Protein AF-A0A4S4CWQ0-F1 (afdb_monomer)

pLDDT: mean 76.2, std 17.55, range [26.42, 98.06]

Foldseek 3Di:
DVVVVVVVVVVVVVVVVVVVVVVVVVVPDQDKDKDKDKFADWADPPLPLDDDPPIHGFFQFKKWKWFAWLVLDIDIDIWGAHPRRMTMDMDMDGPNTHTLDMDMATDDTDDPVPPPPDLARRDGDDEDDDADDDDDDPVVVVVVVVLVVSLQVRLCCVLQPADPVRHRPPLVLQSDAEDEDYLSREDELVNLQVSLVSRLNYQYYAQQNYDQHELVSVLNSLQSPQNHAEYHHHEHHVGDDLVSLQSCLVRNQNHAEYAYHYLAAEQAQRSLVSNLVSHQNYQEYEYANYEYELRSLLSCLPRNLNHQEYEAHLYWYWDPPDPPDIDIDADDPVSNVSCVVSNRHYDGYNDPPD

Organism: Camellia sinensis var. sinensis (NCBI:txid542762)

Structure (mmCIF, N/CA/C/O backbone):
data_AF-A0A4S4CWQ0-F1
#
_entry.id   AF-A0A4S4CWQ0-F1
#
loop_
_atom_site.group_PDB
_atom_site.id
_atom_site.type_symbol
_atom_site.label_atom_id
_atom_site.label_alt_id
_atom_site.label_comp_id
_atom_site.label_asym_id
_atom_site.label_entity_id
_atom_site.label_seq_id
_atom_site.pdbx_PDB_ins_code
_atom_site.Cartn_x
_atom_site.Cartn_y
_atom_site.Cartn_z
_atom_site.occupancy
_atom_site.B_iso_or_equiv
_atom_site.auth_seq_id
_atom_site.auth_comp_id
_atom_site.auth_asym_id
_atom_site.auth_atom_id
_atom_site.pdbx_PDB_model_num
ATOM 1 N N . MET A 1 1 ? -28.340 68.539 37.531 1.00 51.31 1 MET A N 1
ATOM 2 C CA . MET A 1 1 ? -28.819 67.832 36.315 1.00 51.31 1 MET A CA 1
ATOM 3 C C . MET A 1 1 ? -27.855 66.762 35.787 1.00 51.31 1 MET A C 1
ATOM 5 O O . MET A 1 1 ? -28.299 65.881 35.066 1.00 51.31 1 MET A O 1
ATOM 9 N N . GLU A 1 2 ? -26.579 66.748 36.184 1.00 52.03 2 GLU A N 1
ATOM 10 C CA . GLU A 1 2 ? -25.566 65.839 35.614 1.00 52.03 2 GLU A CA 1
ATOM 11 C C . GLU A 1 2 ? -25.652 64.364 36.075 1.00 52.03 2 GLU A C 1
ATOM 13 O O . GLU A 1 2 ? -25.290 63.452 35.337 1.00 52.03 2 GLU A O 1
ATOM 18 N N . SER A 1 3 ? -26.176 64.110 37.281 1.00 54.28 3 SER A N 1
ATOM 19 C CA . SER A 1 3 ? -26.266 62.758 37.870 1.00 54.28 3 SER A CA 1
ATOM 20 C C . SER A 1 3 ? -27.354 61.878 37.228 1.00 54.28 3 SER A C 1
ATOM 22 O O . SER A 1 3 ? -27.171 60.672 37.074 1.00 54.28 3 SER A O 1
ATOM 24 N N . SER A 1 4 ? -28.467 62.478 36.785 1.00 50.44 4 SER A N 1
ATOM 25 C CA . SER A 1 4 ? -29.570 61.742 36.144 1.00 50.44 4 SER A CA 1
ATOM 26 C C . SER A 1 4 ? -29.197 61.279 34.728 1.00 50.44 4 SER A C 1
ATOM 28 O O . SER A 1 4 ? -29.423 60.127 34.368 1.00 50.44 4 SER A O 1
ATOM 30 N N . SER A 1 5 ? -28.511 62.136 33.962 1.00 53.69 5 SER A N 1
ATOM 31 C CA . SER A 1 5 ? -28.048 61.825 32.600 1.00 53.69 5 SER A CA 1
ATOM 32 C C . SER A 1 5 ? -27.042 60.661 32.572 1.00 53.69 5 SER A C 1
ATOM 34 O O . SER A 1 5 ? -27.175 59.737 31.769 1.00 53.69 5 SER A O 1
ATOM 36 N N . LYS A 1 6 ? -26.097 60.622 33.526 1.00 54.78 6 LYS A N 1
ATOM 37 C CA . LYS A 1 6 ? -25.115 59.527 33.646 1.00 54.78 6 LYS A CA 1
ATOM 38 C C . LYS A 1 6 ? -25.777 58.180 33.976 1.00 54.78 6 LYS A C 1
ATOM 40 O O . LYS A 1 6 ? -25.398 57.166 33.401 1.00 54.78 6 LYS A O 1
ATOM 45 N N . LYS A 1 7 ? -26.807 58.157 34.834 1.00 53.88 7 LYS A N 1
ATOM 46 C CA . LYS A 1 7 ? -27.553 56.924 35.162 1.00 53.88 7 LYS A CA 1
ATOM 47 C C . LYS A 1 7 ? -28.355 56.383 33.975 1.00 53.88 7 LYS A C 1
ATOM 49 O O . LYS A 1 7 ? -28.358 55.177 33.745 1.00 53.88 7 LYS A O 1
ATOM 54 N N . VAL A 1 8 ? -28.991 57.265 33.202 1.00 59.16 8 VAL A N 1
ATOM 55 C CA . VAL A 1 8 ? -29.729 56.879 31.988 1.00 59.16 8 VAL A CA 1
ATOM 56 C C . VAL A 1 8 ? -28.772 56.350 30.914 1.00 59.16 8 VAL A C 1
ATOM 58 O O . VAL A 1 8 ? -29.048 55.312 30.318 1.00 59.16 8 VAL A O 1
ATOM 61 N N . SER A 1 9 ? -27.611 56.987 30.732 1.00 58.50 9 SER A N 1
ATOM 62 C CA . SER A 1 9 ? -26.585 56.540 29.779 1.00 58.50 9 SER A CA 1
ATOM 63 C C . SER A 1 9 ? -26.009 55.159 30.113 1.00 58.50 9 SER A C 1
ATOM 65 O O . SER A 1 9 ? -25.763 54.379 29.197 1.00 58.50 9 SER A O 1
ATOM 67 N N . VAL A 1 10 ? -25.802 54.845 31.397 1.00 64.75 10 VAL A N 1
ATOM 68 C CA . VAL A 1 10 ? -25.299 53.529 31.839 1.00 64.75 10 VAL A CA 1
ATOM 69 C C . VAL A 1 10 ? -26.374 52.443 31.708 1.00 64.75 10 VAL A C 1
ATOM 71 O O . VAL A 1 10 ? -26.080 51.318 31.321 1.00 64.75 10 VAL A O 1
ATOM 74 N N . SER A 1 11 ? -27.638 52.772 31.981 1.00 69.44 11 SER A N 1
ATOM 75 C CA . SER A 1 11 ? -28.755 51.836 31.791 1.00 69.44 11 SER A CA 1
ATOM 76 C C . SER A 1 11 ? -28.957 51.476 30.310 1.00 69.44 11 SER A C 1
ATOM 78 O O . SER A 1 11 ? -29.113 50.307 29.957 1.00 69.44 11 SER A O 1
ATOM 80 N N . LEU A 1 12 ? -28.871 52.473 29.422 1.00 65.75 12 LEU A N 1
ATOM 81 C CA . LEU A 1 12 ? -28.999 52.282 27.976 1.00 65.75 12 LEU A CA 1
ATOM 82 C C . LEU A 1 12 ? -27.817 51.486 27.388 1.00 65.75 12 LEU A C 1
ATOM 84 O O . LEU A 1 12 ? -28.011 50.663 26.490 1.00 65.75 12 LEU A O 1
ATOM 88 N N . SER A 1 13 ? -26.599 51.671 27.915 1.00 74.69 13 SER A N 1
ATOM 89 C CA . SER A 1 13 ? -25.432 50.879 27.502 1.00 74.69 13 SER A CA 1
ATOM 90 C C . SER A 1 13 ? -25.519 49.422 27.971 1.00 74.69 13 SER A C 1
ATOM 92 O O . SER A 1 13 ? -25.214 48.513 27.207 1.00 74.69 13 SER A O 1
ATOM 94 N N . LEU A 1 14 ? -26.018 49.163 29.182 1.00 76.88 14 LEU A N 1
ATOM 95 C CA . LEU A 1 14 ? -26.264 47.799 29.668 1.00 76.88 14 LEU A CA 1
ATOM 96 C C . LEU A 1 14 ? -27.332 47.072 28.841 1.00 76.88 14 LEU A C 1
ATOM 98 O O . LEU A 1 14 ? -27.150 45.908 28.491 1.00 76.88 14 LEU A O 1
ATOM 102 N N . TYR A 1 15 ? -28.423 47.757 28.487 1.00 83.81 15 TYR A N 1
ATOM 103 C CA . TYR A 1 15 ? -29.491 47.172 27.674 1.00 83.81 15 TYR A CA 1
ATOM 104 C C . TYR A 1 15 ? -29.029 46.847 26.248 1.00 83.81 15 TYR A C 1
ATOM 106 O O . TYR A 1 15 ? -29.355 45.789 25.714 1.00 83.81 15 TYR A O 1
ATOM 114 N N . THR A 1 16 ? -28.223 47.723 25.643 1.00 79.94 16 THR A N 1
ATOM 115 C CA . THR A 1 16 ? -27.642 47.477 24.313 1.00 79.94 16 THR A CA 1
ATOM 116 C C . THR A 1 16 ? -26.634 46.329 24.332 1.00 79.94 16 THR A C 1
ATOM 118 O O . THR A 1 16 ? -26.698 45.474 23.452 1.00 79.94 16 THR A O 1
ATOM 121 N N . ILE A 1 17 ? -25.784 46.225 25.360 1.00 82.62 17 ILE A N 1
ATOM 122 C CA . ILE A 1 17 ? -24.879 45.077 25.543 1.00 82.62 17 ILE A CA 1
ATOM 123 C C . ILE A 1 17 ? -25.676 43.775 25.700 1.00 82.62 17 ILE A C 1
ATOM 125 O O . ILE A 1 17 ? -25.371 42.790 25.030 1.00 82.62 17 ILE A O 1
ATOM 129 N N . LEU A 1 18 ? -26.728 43.768 26.525 1.00 80.00 18 LEU A N 1
ATOM 130 C CA . LEU A 1 18 ? -27.571 42.588 26.731 1.00 80.00 18 LEU A CA 1
ATOM 131 C C . LEU A 1 18 ? -28.286 42.163 25.438 1.00 80.00 18 LEU A C 1
ATOM 133 O O . LEU A 1 18 ? -28.347 40.973 25.132 1.00 80.00 18 LEU A O 1
ATOM 137 N N . MET A 1 19 ? -28.777 43.123 24.649 1.00 81.44 19 MET A N 1
ATOM 138 C CA . MET A 1 19 ? -29.392 42.851 23.348 1.00 81.44 19 MET A CA 1
ATOM 139 C C . MET A 1 19 ? -28.381 42.344 22.317 1.00 81.44 19 MET A C 1
ATOM 141 O O . MET A 1 19 ? -28.703 41.422 21.573 1.00 81.44 19 MET A O 1
ATOM 145 N N . MET A 1 20 ? -27.150 42.864 22.300 1.00 78.31 20 MET A N 1
ATOM 146 C CA . MET A 1 20 ? -26.081 42.328 21.448 1.00 78.31 20 MET A CA 1
ATOM 147 C C . MET A 1 20 ? -25.677 40.909 21.866 1.00 78.31 20 MET A C 1
ATOM 149 O O . MET A 1 20 ? -25.479 40.067 20.997 1.00 78.31 20 MET A O 1
ATOM 153 N N . MET A 1 21 ? -25.614 40.606 23.168 1.00 74.12 21 MET A N 1
ATOM 154 C CA . MET A 1 21 ? -25.364 39.245 23.663 1.00 74.12 21 MET A CA 1
ATOM 155 C C . MET A 1 21 ? -26.495 38.284 23.275 1.00 74.12 21 MET A C 1
ATOM 157 O O . MET A 1 21 ? -26.217 37.195 22.778 1.00 74.12 21 MET A O 1
ATOM 161 N N . MET A 1 22 ? -27.762 38.687 23.432 1.00 69.19 22 MET A N 1
ATOM 162 C CA . MET A 1 22 ? -28.900 37.874 22.986 1.00 69.19 22 MET A CA 1
ATOM 163 C C . MET A 1 22 ? -28.924 37.698 21.464 1.00 69.19 22 MET A C 1
ATOM 165 O O . MET A 1 22 ? -29.191 36.598 20.988 1.00 69.19 22 MET A O 1
ATOM 169 N N . MET A 1 23 ? -28.579 38.728 20.686 1.00 65.62 23 MET A N 1
ATOM 170 C CA . MET A 1 23 ? -28.490 38.608 19.230 1.00 65.62 23 MET A CA 1
ATOM 171 C C . MET A 1 23 ? -27.330 37.695 18.800 1.00 65.62 23 MET A C 1
ATOM 173 O O . MET A 1 23 ? -27.511 36.877 17.905 1.00 65.62 23 MET A O 1
ATOM 177 N N . MET A 1 24 ? -26.172 37.753 19.469 1.00 63.25 24 MET A N 1
ATOM 178 C CA . MET A 1 24 ? -25.051 36.833 19.227 1.00 63.25 24 MET A CA 1
ATOM 179 C C . MET A 1 24 ? -25.419 35.376 19.529 1.00 63.25 24 MET A C 1
ATOM 181 O O . MET A 1 24 ? -25.066 34.489 18.756 1.00 63.25 24 MET A O 1
ATOM 185 N N . MET A 1 25 ? -26.190 35.121 20.591 1.00 58.94 25 MET A N 1
ATOM 186 C CA . MET A 1 25 ? -26.713 33.780 20.896 1.00 58.94 25 MET A CA 1
ATOM 187 C C . MET A 1 25 ? -27.695 33.279 19.820 1.00 58.94 25 MET A C 1
ATOM 189 O O . MET A 1 25 ? -27.742 32.083 19.556 1.00 58.94 25 MET A O 1
ATOM 193 N N . MET A 1 26 ? -28.437 34.180 19.162 1.00 56.19 26 MET A N 1
ATOM 194 C CA . MET A 1 26 ? -29.369 33.845 18.071 1.00 56.19 26 MET A CA 1
ATOM 195 C C . MET A 1 26 ? -28.676 33.682 16.703 1.00 56.19 26 MET A C 1
ATOM 197 O O . MET A 1 26 ? -29.188 32.969 15.845 1.00 56.19 26 MET A O 1
ATOM 201 N N . ILE A 1 27 ? -27.517 34.319 16.487 1.00 56.28 27 ILE A N 1
ATOM 202 C CA . ILE A 1 27 ? -26.708 34.195 15.256 1.00 56.28 27 ILE A CA 1
ATOM 203 C C . ILE A 1 27 ? -25.786 32.962 15.314 1.00 56.28 27 ILE A C 1
ATOM 205 O O . ILE A 1 27 ? -25.528 32.336 14.284 1.00 56.28 27 ILE A O 1
ATOM 209 N N . CYS A 1 28 ? -25.339 32.556 16.506 1.00 53.31 28 CYS A N 1
ATOM 210 C CA . CYS A 1 28 ? -24.596 31.315 16.743 1.00 53.31 28 CYS A CA 1
ATOM 211 C C . CYS A 1 28 ? -25.522 30.085 16.744 1.00 53.31 28 CYS A C 1
ATOM 213 O O . CYS A 1 28 ? -25.618 29.357 17.730 1.00 53.31 28 CYS A O 1
ATOM 215 N N . GLY A 1 29 ? -26.208 29.823 15.631 1.00 57.25 29 GLY A N 1
ATOM 216 C CA . GLY A 1 29 ? -26.849 28.528 15.430 1.00 57.25 29 GLY A CA 1
ATOM 217 C C . GLY A 1 29 ? -25.782 27.433 15.431 1.00 57.25 29 GLY A C 1
ATOM 218 O O . GLY A 1 29 ? -24.949 27.390 14.524 1.00 57.25 29 GLY A O 1
ATOM 219 N N . VAL A 1 30 ? -25.788 26.556 16.440 1.00 58.69 30 VAL A N 1
ATOM 220 C CA . VAL A 1 30 ? -24.970 25.337 16.428 1.00 58.69 30 VAL A CA 1
ATOM 221 C C . VAL A 1 30 ? -25.482 24.490 15.272 1.00 58.69 30 VAL A C 1
ATOM 223 O O . VAL A 1 30 ? -26.559 23.901 15.343 1.00 58.69 30 VAL A O 1
ATOM 226 N N . ARG A 1 31 ? -24.746 24.490 14.161 1.00 69.56 31 ARG A N 1
ATOM 227 C CA . ARG A 1 31 ? -25.071 23.637 13.020 1.00 69.56 31 ARG A CA 1
ATOM 228 C C . ARG A 1 31 ? -24.932 22.193 13.475 1.00 69.56 31 ARG A C 1
ATOM 230 O O . ARG A 1 31 ? -23.901 21.828 14.034 1.00 69.56 31 ARG A O 1
ATOM 237 N N . ALA A 1 32 ? -25.978 21.400 13.291 1.00 74.62 32 ALA A N 1
ATOM 238 C CA . ALA A 1 32 ? -25.938 19.972 13.558 1.00 74.62 32 ALA A CA 1
ATOM 239 C C . ALA A 1 32 ? -25.433 19.237 12.313 1.00 74.62 32 ALA A C 1
ATOM 241 O O . ALA A 1 32 ? -25.758 19.601 11.182 1.00 74.62 32 ALA A O 1
ATOM 242 N N . TRP A 1 33 ? -24.646 18.196 12.536 1.00 81.88 33 TRP A N 1
ATOM 243 C CA . TRP A 1 33 ? -24.177 17.263 11.531 1.00 81.88 33 TRP A CA 1
ATOM 244 C C . TRP A 1 33 ? -24.606 15.858 11.948 1.00 81.88 33 TRP A C 1
ATOM 246 O O . TRP A 1 33 ? -24.380 15.450 13.088 1.00 81.88 33 TRP A O 1
ATOM 256 N N . THR A 1 34 ? -25.221 15.121 11.029 1.00 82.06 34 THR A N 1
ATOM 257 C CA . THR A 1 34 ? -25.543 13.706 11.222 1.00 82.06 34 THR A CA 1
ATOM 258 C C . THR A 1 34 ? -24.565 12.880 10.405 1.00 82.06 34 THR A C 1
ATOM 260 O O . THR A 1 34 ? -24.522 12.989 9.178 1.00 82.06 34 THR A O 1
ATOM 263 N N . GLY A 1 35 ? -23.758 12.083 11.098 1.00 76.88 35 GLY A N 1
ATOM 264 C CA . GLY A 1 35 ? -22.846 11.124 10.495 1.00 76.88 35 GLY A CA 1
ATOM 265 C C . GLY A 1 35 ? -23.499 9.762 10.384 1.00 76.88 35 GLY A C 1
ATOM 266 O O . GLY A 1 35 ? -24.162 9.333 11.322 1.00 76.88 35 GLY A O 1
ATOM 267 N N . GLU A 1 36 ? -23.272 9.067 9.272 1.00 84.31 36 GLU A N 1
ATOM 268 C CA . GLU A 1 36 ? -23.684 7.676 9.088 1.00 84.31 36 GLU A CA 1
ATOM 269 C C . GLU A 1 36 ? -22.508 6.854 8.549 1.00 84.31 36 GLU A C 1
ATOM 271 O O . GLU A 1 36 ? -21.869 7.218 7.559 1.00 84.31 36 GLU A O 1
ATOM 276 N N . ILE A 1 37 ? -22.212 5.738 9.208 1.00 77.88 37 ILE A N 1
ATOM 277 C CA . ILE A 1 37 ? -21.211 4.754 8.804 1.00 77.88 37 ILE A CA 1
ATOM 278 C C . ILE A 1 37 ? -21.952 3.502 8.384 1.00 77.88 37 ILE A C 1
ATOM 280 O O . ILE A 1 37 ? -22.655 2.900 9.189 1.00 77.88 37 ILE A O 1
ATOM 284 N N . ASN A 1 38 ? -21.726 3.086 7.143 1.00 80.12 38 ASN A N 1
ATOM 285 C CA . ASN A 1 38 ? -22.203 1.822 6.612 1.00 80.12 38 ASN A CA 1
ATOM 286 C C . ASN A 1 38 ? -21.001 0.932 6.315 1.00 80.12 38 ASN A C 1
ATOM 288 O O . ASN A 1 38 ? -20.119 1.306 5.540 1.00 80.12 38 ASN A O 1
ATOM 292 N N . GLY A 1 39 ? -20.964 -0.249 6.921 1.00 79.06 39 GLY A N 1
ATOM 293 C CA . GLY A 1 39 ? -19.919 -1.231 6.669 1.00 79.06 39 GLY A CA 1
ATOM 294 C C . GLY A 1 39 ? -20.489 -2.625 6.487 1.00 79.06 39 GLY A C 1
ATOM 295 O O . GLY A 1 39 ? -21.666 -2.873 6.736 1.00 79.06 39 GLY A O 1
ATOM 296 N N . ARG A 1 40 ? -19.648 -3.548 6.022 1.00 79.94 40 ARG A N 1
ATOM 297 C CA . ARG A 1 40 ? -20.028 -4.943 5.801 1.00 79.94 40 ARG A CA 1
ATOM 298 C C . ARG A 1 40 ? -19.000 -5.870 6.429 1.00 79.94 40 ARG A C 1
ATOM 300 O O . ARG A 1 40 ? -17.805 -5.631 6.280 1.00 79.94 40 ARG A O 1
ATOM 307 N N . VAL A 1 41 ? -19.466 -6.916 7.100 1.00 79.69 41 VAL A N 1
ATOM 308 C CA . VAL A 1 41 ? -18.629 -7.976 7.662 1.00 79.69 41 VAL A CA 1
ATOM 309 C C . VAL A 1 41 ? -18.860 -9.252 6.863 1.00 79.69 41 VAL A C 1
ATOM 311 O O . VAL A 1 41 ? -19.996 -9.696 6.671 1.00 79.69 41 VAL A O 1
ATOM 314 N N . VAL A 1 42 ? -17.765 -9.823 6.377 1.00 77.88 42 VAL A N 1
ATOM 315 C CA . VAL A 1 42 ? -17.743 -11.084 5.639 1.00 77.88 42 VAL A CA 1
ATOM 316 C C . VAL A 1 42 ? -16.621 -11.957 6.188 1.00 77.88 42 VAL A C 1
ATOM 318 O O . VAL A 1 42 ? -15.611 -11.451 6.675 1.00 77.88 42 VAL A O 1
ATOM 321 N N . CYS A 1 43 ? -16.813 -13.265 6.124 1.00 74.31 43 CYS A N 1
ATOM 322 C CA . CYS A 1 43 ? -15.769 -14.241 6.339 1.00 74.31 43 CYS A CA 1
ATOM 323 C C . CYS A 1 43 ? -15.056 -14.477 5.006 1.00 74.31 43 CYS A C 1
ATOM 325 O O . CYS A 1 43 ? -15.609 -15.117 4.112 1.00 74.31 43 CYS A O 1
ATOM 327 N N . ASP A 1 44 ? -13.862 -13.894 4.908 1.00 67.50 44 ASP A N 1
ATOM 328 C CA . ASP A 1 44 ? -12.927 -14.027 3.789 1.00 67.50 44 ASP A CA 1
ATOM 329 C C . ASP A 1 44 ? -12.328 -15.442 3.794 1.00 67.50 44 ASP A C 1
ATOM 331 O O . ASP A 1 44 ? -11.414 -15.729 4.575 1.00 67.50 44 ASP A O 1
ATOM 335 N N . LEU A 1 45 ? -12.889 -16.343 2.980 1.00 65.00 45 LEU A N 1
ATOM 336 C CA . LEU A 1 45 ? -12.440 -17.741 2.928 1.00 65.00 45 LEU A CA 1
ATOM 337 C C . LEU A 1 45 ? -11.083 -17.875 2.229 1.00 65.00 45 LEU A C 1
ATOM 339 O O . LEU A 1 45 ? -10.314 -18.792 2.529 1.00 65.00 45 LEU A O 1
ATOM 343 N N . CYS A 1 46 ? -10.779 -16.967 1.303 1.00 57.53 46 CYS A N 1
ATOM 344 C CA . CYS A 1 46 ? -9.530 -16.964 0.548 1.00 57.53 46 CYS A CA 1
ATOM 345 C C . CYS A 1 46 ? -8.375 -16.292 1.303 1.00 57.53 46 CYS A C 1
ATOM 347 O O . CYS A 1 46 ? -7.205 -16.498 0.960 1.00 57.53 46 CYS A O 1
ATOM 349 N N . GLY A 1 47 ? -8.683 -15.513 2.341 1.00 54.28 47 GLY A N 1
ATOM 350 C CA . GLY A 1 47 ? -7.731 -14.678 3.064 1.00 54.28 47 GLY A CA 1
ATOM 351 C C . GLY A 1 47 ? -7.089 -13.612 2.172 1.00 54.28 47 GLY A C 1
ATOM 352 O O . GLY A 1 47 ? -5.948 -13.209 2.433 1.00 54.28 47 GLY A O 1
ATOM 353 N N . ASP A 1 48 ? -7.760 -13.219 1.088 1.00 53.53 48 ASP A N 1
ATOM 354 C CA . ASP A 1 48 ? -7.219 -12.361 0.032 1.00 53.53 48 ASP A CA 1
ATOM 355 C C . ASP A 1 48 ? -7.625 -10.885 0.176 1.00 53.53 48 ASP A C 1
ATOM 357 O O . ASP A 1 48 ? -7.181 -10.039 -0.604 1.00 53.53 48 ASP A O 1
ATOM 361 N N . SER A 1 49 ? -8.377 -10.549 1.233 1.00 49.81 49 SER A N 1
ATOM 362 C CA . SER A 1 49 ? -8.823 -9.183 1.558 1.00 49.81 49 SER A CA 1
ATOM 363 C C . SER A 1 49 ? -9.805 -8.576 0.546 1.00 49.81 49 SER A C 1
ATOM 365 O O . SER A 1 49 ? -10.102 -7.374 0.607 1.00 49.81 49 SER A O 1
ATOM 367 N N . SER A 1 50 ? -10.291 -9.373 -0.405 1.00 52.28 50 SER A N 1
ATOM 368 C CA . SER A 1 50 ? -11.328 -8.992 -1.359 1.00 52.28 50 SER A CA 1
ATOM 369 C C . SER A 1 50 ? -12.675 -9.554 -0.910 1.00 52.28 50 SER A C 1
ATOM 371 O O . SER A 1 50 ? -12.744 -10.308 0.046 1.00 52.28 50 SER A O 1
ATOM 373 N N . ILE A 1 51 ? -13.767 -9.094 -1.531 1.00 63.94 51 ILE A N 1
ATOM 374 C CA . ILE A 1 51 ? -15.079 -9.728 -1.348 1.00 63.94 51 ILE A CA 1
ATOM 375 C C . ILE A 1 51 ? -15.312 -10.575 -2.595 1.00 63.94 51 ILE A C 1
ATOM 377 O O . ILE A 1 51 ? -15.681 -10.032 -3.642 1.00 63.94 51 ILE A O 1
ATOM 381 N N . GLY A 1 52 ? -15.024 -11.865 -2.486 1.00 62.41 52 GLY A N 1
ATOM 382 C CA . GLY A 1 52 ? -15.210 -12.875 -3.518 1.00 62.41 52 GLY A CA 1
ATOM 383 C C . GLY A 1 52 ? -16.597 -13.527 -3.469 1.00 62.41 52 GLY A C 1
ATOM 384 O O . GLY A 1 52 ? -17.342 -13.362 -2.499 1.00 62.41 52 GLY A O 1
ATOM 385 N N . PRO A 1 53 ? -16.991 -14.264 -4.522 1.00 70.56 53 PRO A N 1
ATOM 386 C CA . PRO A 1 53 ? -18.240 -15.027 -4.527 1.00 70.56 53 PRO A CA 1
ATOM 387 C C . PRO A 1 53 ? -18.239 -16.182 -3.509 1.00 70.56 53 PRO A C 1
ATOM 389 O O . PRO A 1 53 ? -19.308 -16.629 -3.102 1.00 70.56 53 PRO A O 1
ATOM 392 N N . GLU A 1 54 ? -17.061 -16.645 -3.094 1.00 68.12 54 GLU A N 1
ATOM 393 C CA . GLU A 1 54 ? -16.858 -17.637 -2.035 1.00 68.12 54 GLU A CA 1
ATOM 394 C C . GLU A 1 54 ? -16.987 -17.087 -0.603 1.00 68.12 54 GLU A C 1
ATOM 396 O O . GLU A 1 54 ? -17.125 -17.871 0.341 1.00 68.12 54 GLU A O 1
ATOM 401 N N . ASP A 1 55 ? -16.988 -15.768 -0.408 1.00 73.88 55 ASP A N 1
ATOM 402 C CA . ASP A 1 55 ? -17.015 -15.194 0.936 1.00 73.88 55 ASP A CA 1
ATOM 403 C C . ASP A 1 55 ? -18.397 -15.245 1.568 1.00 73.88 55 ASP A C 1
ATOM 405 O O . ASP A 1 55 ? -19.427 -14.927 0.965 1.00 73.88 55 ASP A O 1
ATOM 409 N N . HIS A 1 56 ? -18.408 -15.600 2.848 1.00 77.44 56 HIS A N 1
ATOM 410 C CA . HIS A 1 56 ? -19.648 -15.792 3.577 1.00 77.44 56 HIS A CA 1
ATOM 411 C C . HIS A 1 56 ? -20.011 -14.539 4.351 1.00 77.44 56 HIS A C 1
ATOM 413 O O . HIS A 1 56 ? -19.271 -14.039 5.194 1.00 77.44 56 HIS A O 1
ATOM 419 N N . VAL A 1 57 ? -21.196 -14.026 4.073 1.00 81.50 57 VAL A N 1
ATOM 420 C CA . VAL A 1 57 ? -21.748 -12.876 4.770 1.00 81.50 57 VAL A CA 1
ATOM 421 C C . VAL A 1 57 ? -22.041 -13.245 6.223 1.00 81.50 57 VAL A C 1
ATOM 423 O O . VAL A 1 57 ? -22.773 -14.196 6.485 1.00 81.50 57 VAL A O 1
ATOM 426 N N . LEU A 1 58 ? -21.508 -12.470 7.168 1.00 79.19 58 LEU A N 1
ATOM 427 C CA . LEU A 1 58 ? -21.720 -12.728 8.589 1.00 79.19 58 LEU A CA 1
ATOM 428 C C . LEU A 1 58 ? -22.947 -11.962 9.080 1.00 79.19 58 LEU A C 1
ATOM 430 O O . LEU A 1 58 ? -22.888 -10.749 9.239 1.00 79.19 58 LEU A O 1
ATOM 434 N N . GLN A 1 59 ? -24.055 -12.672 9.299 1.00 80.81 59 GLN A N 1
ATOM 435 C CA . GLN A 1 59 ? -25.269 -12.125 9.910 1.00 80.81 59 GLN A CA 1
ATOM 436 C C . GLN A 1 59 ? -25.168 -12.160 11.439 1.00 80.81 59 GLN A C 1
ATOM 438 O O . GLN A 1 59 ? -24.727 -13.152 12.014 1.00 80.81 59 GLN A O 1
ATOM 443 N N . GLY A 1 60 ? -25.622 -11.096 12.106 1.00 76.94 60 GLY A N 1
ATOM 444 C CA . GLY A 1 60 ? -25.636 -11.015 13.568 1.00 76.94 60 GLY A CA 1
ATOM 445 C C . GLY A 1 60 ? -24.249 -10.888 14.202 1.00 76.94 60 GLY A C 1
ATOM 446 O O . GLY A 1 60 ? -24.142 -10.910 15.423 1.00 76.94 60 GLY A O 1
ATOM 447 N N . ALA A 1 61 ? -23.196 -10.728 13.395 1.00 78.44 61 ALA A N 1
ATOM 448 C CA . ALA A 1 61 ? -21.874 -10.373 13.882 1.00 78.44 61 ALA A CA 1
ATOM 449 C C . ALA A 1 61 ? -21.917 -9.009 14.571 1.00 78.44 61 ALA A C 1
ATOM 451 O O . ALA A 1 61 ? -22.478 -8.044 14.035 1.00 78.44 61 ALA A O 1
ATOM 452 N N . GLU A 1 62 ? -21.306 -8.966 15.745 1.00 77.44 62 GLU A N 1
ATOM 453 C CA . GLU A 1 62 ? -21.152 -7.778 16.564 1.00 77.44 62 GLU A CA 1
ATOM 454 C C . GLU A 1 62 ? -19.954 -6.967 16.072 1.00 77.44 62 GLU A C 1
ATOM 456 O O . GLU A 1 62 ? -18.880 -7.516 15.816 1.00 77.44 62 GLU A O 1
ATOM 461 N N . VAL A 1 63 ? -20.125 -5.654 15.960 1.00 77.69 63 VAL A N 1
ATOM 462 C CA . VAL A 1 63 ? -19.116 -4.723 15.460 1.00 77.69 63 VAL A CA 1
ATOM 463 C C . VAL A 1 63 ? -18.978 -3.562 16.435 1.00 77.69 63 VAL A C 1
ATOM 465 O O . VAL A 1 63 ? -19.950 -2.866 16.710 1.00 77.69 63 VAL A O 1
ATOM 468 N N . ALA A 1 64 ? -17.763 -3.319 16.924 1.00 78.31 64 ALA A N 1
ATOM 469 C CA . ALA A 1 64 ? -17.427 -2.085 17.627 1.00 78.31 64 ALA A CA 1
ATOM 470 C C . ALA A 1 64 ? -16.909 -1.050 16.630 1.00 78.31 64 ALA A C 1
ATOM 472 O O . ALA A 1 64 ? -15.919 -1.302 15.947 1.00 78.31 64 ALA A O 1
ATOM 473 N N . VAL A 1 65 ? -17.544 0.115 16.569 1.00 77.94 65 VAL A N 1
ATOM 474 C CA . VAL A 1 65 ? -17.127 1.262 15.760 1.00 77.94 65 VAL A CA 1
ATOM 475 C C . VAL A 1 65 ? -16.599 2.341 16.694 1.00 77.94 65 VAL A C 1
ATOM 477 O O . VAL A 1 65 ? -17.350 2.937 17.455 1.00 77.94 65 VAL A O 1
ATOM 480 N N . LEU A 1 66 ? -15.297 2.590 16.643 1.00 77.06 66 LEU A N 1
ATOM 481 C CA . LEU A 1 66 ? -14.639 3.637 17.406 1.00 77.06 66 LEU A CA 1
ATOM 482 C C . LEU A 1 66 ? -14.439 4.856 16.514 1.00 77.06 66 LEU A C 1
ATOM 484 O O . LEU A 1 66 ? -13.749 4.783 15.498 1.00 77.06 66 LEU A O 1
ATOM 488 N N . CYS A 1 67 ? -15.008 5.982 16.916 1.00 75.19 67 CYS A N 1
ATOM 489 C CA . CYS A 1 67 ? -14.830 7.265 16.254 1.00 75.19 67 CYS A CA 1
ATOM 490 C C . CYS A 1 67 ? -14.082 8.226 17.165 1.00 75.19 67 CYS A C 1
ATOM 492 O O . CYS A 1 67 ? -14.288 8.222 18.373 1.00 75.19 67 CYS A O 1
ATOM 494 N N . ILE A 1 68 ? -13.246 9.081 16.589 1.00 70.31 68 ILE A N 1
ATOM 495 C CA . ILE A 1 68 ? -12.686 10.238 17.279 1.00 70.31 68 ILE A CA 1
ATOM 496 C C . ILE A 1 68 ? -13.305 11.511 16.713 1.00 70.31 68 ILE A C 1
ATOM 498 O O . ILE A 1 68 ? -13.433 11.646 15.496 1.00 70.31 68 ILE A O 1
ATOM 502 N N . THR A 1 69 ? -13.733 12.420 17.580 1.00 77.81 69 THR A N 1
ATOM 503 C CA . THR A 1 69 ? -14.343 13.698 17.193 1.00 77.81 69 THR A CA 1
ATOM 504 C C . THR A 1 69 ? -13.289 14.760 16.862 1.00 77.81 69 THR A C 1
ATOM 506 O O . THR A 1 69 ? -12.099 14.606 17.163 1.00 77.81 69 THR A O 1
ATOM 509 N N . LYS A 1 70 ? -13.719 15.886 16.277 1.00 72.38 70 LYS A N 1
ATOM 510 C CA . LYS A 1 70 ? -12.862 17.059 16.029 1.00 72.38 70 LYS A CA 1
ATOM 511 C C . LYS A 1 70 ? -12.344 17.725 17.306 1.00 72.38 70 LYS A C 1
ATOM 513 O O . LYS A 1 70 ? -11.353 18.451 17.218 1.00 72.38 70 LYS A O 1
ATOM 518 N N . SER A 1 71 ? -12.933 17.484 18.474 1.00 76.12 71 SER A N 1
ATOM 519 C CA . SER A 1 71 ? -12.405 17.886 19.783 1.00 76.12 71 SER A CA 1
ATOM 520 C C . SER A 1 71 ? -11.369 16.888 20.317 1.00 76.12 71 SER A C 1
ATOM 522 O O . SER A 1 71 ? -10.433 17.286 21.016 1.00 76.12 71 SER A O 1
ATOM 524 N N . GLY A 1 72 ? -11.418 15.632 19.865 1.00 64.88 72 GLY A N 1
ATOM 525 C CA . GLY A 1 72 ? -10.509 14.553 20.257 1.00 64.88 72 GLY A CA 1
ATOM 526 C C . GLY A 1 72 ? -11.098 13.593 21.291 1.00 64.88 72 GLY A C 1
ATOM 527 O O . GLY A 1 72 ? -10.338 12.855 21.926 1.00 64.88 72 GLY A O 1
ATOM 528 N N . GLU A 1 73 ? -12.418 13.617 21.475 1.00 75.56 73 GLU A N 1
ATOM 529 C CA . GLU A 1 73 ? -13.166 12.625 22.244 1.00 75.56 73 GLU A CA 1
ATOM 530 C C . GLU A 1 73 ? -13.266 11.316 21.453 1.00 75.56 73 GLU A C 1
ATOM 532 O O . GLU A 1 73 ? -13.502 11.335 20.247 1.00 75.56 73 GLU A O 1
ATOM 537 N N . VAL A 1 74 ? -13.065 10.176 22.123 1.00 75.75 74 VAL A N 1
ATOM 538 C CA . VAL A 1 74 ? -13.207 8.848 21.510 1.00 75.75 74 VAL A CA 1
ATOM 539 C C . VAL A 1 74 ? -14.564 8.275 21.898 1.00 75.75 74 VAL A C 1
ATOM 541 O O . VAL A 1 74 ? -14.815 8.001 23.068 1.00 75.75 74 VAL A O 1
ATOM 544 N N . LEU A 1 75 ? -15.413 8.071 20.899 1.00 78.88 75 LEU A N 1
ATOM 545 C CA . LEU A 1 75 ? -16.752 7.507 21.011 1.00 78.88 75 LEU A CA 1
ATOM 546 C C . LEU A 1 75 ? -16.716 6.041 20.572 1.00 78.88 75 LEU A C 1
ATOM 548 O O . LEU A 1 75 ? -16.109 5.714 19.552 1.00 78.88 75 LEU A O 1
ATOM 552 N N . ASN A 1 76 ? -17.358 5.158 21.336 1.00 81.88 76 ASN A N 1
ATOM 553 C CA . ASN A 1 76 ? -17.438 3.727 21.045 1.00 81.88 76 ASN A CA 1
ATOM 554 C C . ASN A 1 76 ? -18.895 3.337 20.797 1.00 81.88 76 ASN A C 1
ATOM 556 O O . ASN A 1 76 ? -19.711 3.371 21.716 1.00 81.88 76 ASN A O 1
ATOM 560 N N . TYR A 1 77 ? -19.202 2.963 19.562 1.00 82.00 77 TYR A N 1
ATOM 561 C CA . TYR A 1 77 ? -20.510 2.475 19.155 1.00 82.00 77 TYR A CA 1
ATOM 562 C C . TYR A 1 77 ? -20.474 0.964 18.990 1.00 82.00 77 TYR A C 1
AT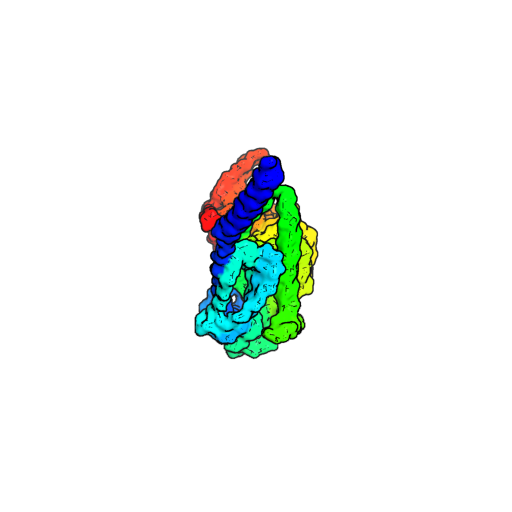OM 564 O O . TYR A 1 77 ? -19.483 0.392 18.539 1.00 82.00 77 TYR A O 1
ATOM 572 N N . GLN A 1 78 ? -21.595 0.326 19.282 1.00 83.69 78 GLN A N 1
ATOM 573 C CA . GLN A 1 78 ? -21.802 -1.091 19.034 1.00 83.69 78 GLN A CA 1
ATOM 574 C C . GLN A 1 78 ? -22.901 -1.238 17.987 1.00 83.69 78 GLN A C 1
ATOM 576 O O . GLN A 1 78 ? -23.953 -0.607 18.083 1.00 83.69 78 GLN A O 1
ATOM 581 N N . ALA A 1 79 ? -22.648 -2.059 16.977 1.00 85.88 79 ALA A N 1
ATOM 582 C CA . ALA A 1 79 ? -23.588 -2.351 15.911 1.00 85.88 79 ALA A CA 1
ATOM 583 C C . ALA A 1 79 ? -23.640 -3.853 15.643 1.00 85.88 79 ALA A C 1
ATOM 585 O O . ALA A 1 79 ? -22.699 -4.591 15.930 1.00 85.88 79 ALA A O 1
ATOM 586 N N . PHE A 1 80 ? -24.742 -4.295 15.048 1.00 85.06 80 PHE A N 1
ATOM 587 C CA . PHE A 1 80 ? -24.925 -5.673 14.622 1.00 85.06 80 PHE A CA 1
ATOM 588 C C . PHE A 1 80 ? -25.207 -5.706 13.132 1.00 85.06 80 PHE A C 1
ATOM 590 O O . PHE A 1 80 ? -25.884 -4.840 12.575 1.00 85.06 80 PHE A O 1
ATOM 597 N N . THR A 1 81 ? -24.667 -6.720 12.481 1.00 83.81 81 THR A N 1
ATOM 598 C CA . THR A 1 81 ? -24.858 -6.924 11.051 1.00 83.81 81 THR A CA 1
ATOM 599 C C . THR A 1 81 ? -26.219 -7.545 10.741 1.00 83.81 81 THR A C 1
ATOM 601 O O . THR A 1 81 ? -26.686 -8.462 11.417 1.00 83.81 81 THR A O 1
ATOM 604 N N . ASN A 1 82 ? -26.865 -7.061 9.682 1.00 85.06 82 ASN A N 1
ATOM 605 C CA . ASN A 1 82 ? -28.118 -7.619 9.172 1.00 85.06 82 ASN A CA 1
ATOM 606 C C . ASN A 1 82 ? -27.889 -8.912 8.356 1.00 85.06 82 ASN A C 1
ATOM 608 O O . ASN A 1 82 ? -26.772 -9.409 8.246 1.00 85.06 82 ASN A O 1
ATOM 612 N N . SER A 1 83 ? -28.939 -9.450 7.727 1.00 85.12 83 SER A N 1
ATOM 613 C CA . SER A 1 83 ? -28.855 -10.656 6.879 1.00 85.12 83 SER A CA 1
ATOM 614 C C . SER A 1 83 ? -27.947 -10.519 5.649 1.00 85.12 83 SER A C 1
ATOM 616 O O . SER A 1 83 ? -27.568 -11.516 5.045 1.00 85.12 83 SER A O 1
ATOM 618 N N . LYS A 1 84 ? -27.570 -9.291 5.272 1.00 82.00 84 LYS A N 1
ATOM 619 C CA . LYS A 1 84 ? -26.584 -9.000 4.221 1.00 82.00 84 LYS A CA 1
ATOM 620 C C . LYS A 1 84 ? -25.191 -8.712 4.785 1.00 82.00 84 LYS A C 1
ATOM 622 O O . LYS A 1 84 ? -24.306 -8.335 4.009 1.00 82.00 84 LYS A O 1
ATOM 627 N N . GLY A 1 85 ? -24.982 -8.903 6.089 1.00 78.44 85 GLY A N 1
ATOM 628 C CA . GLY A 1 85 ? -23.723 -8.649 6.788 1.00 78.44 85 GLY A CA 1
ATOM 629 C C . GLY A 1 85 ? -23.416 -7.168 6.932 1.00 78.44 85 GLY A C 1
ATOM 630 O O . GLY A 1 85 ? -22.279 -6.805 7.204 1.00 78.44 85 GLY A O 1
ATOM 631 N N . VAL A 1 86 ? -24.398 -6.302 6.677 1.00 84.44 86 VAL A N 1
ATOM 632 C CA . VAL A 1 86 ? -24.229 -4.849 6.701 1.00 84.44 86 VAL A CA 1
ATOM 633 C C . VAL A 1 86 ? -24.580 -4.336 8.090 1.00 84.44 86 VAL A C 1
ATOM 635 O O . VAL A 1 86 ? -25.624 -4.707 8.625 1.00 84.44 86 VAL A O 1
ATOM 638 N N . TYR A 1 87 ? -23.721 -3.493 8.656 1.00 86.31 87 TYR A N 1
ATOM 639 C CA . TYR A 1 87 ? -23.979 -2.748 9.885 1.00 86.31 87 TYR A CA 1
ATOM 640 C C . TYR A 1 87 ? -24.035 -1.251 9.582 1.00 86.31 87 TYR A C 1
ATOM 642 O O . TYR A 1 87 ? -23.355 -0.767 8.671 1.00 86.31 87 TYR A O 1
ATOM 650 N N . THR A 1 88 ? -24.814 -0.535 10.388 1.00 84.38 88 THR A N 1
ATOM 651 C CA . THR A 1 88 ? -24.968 0.916 10.293 1.00 84.38 88 THR A CA 1
ATOM 652 C C . THR A 1 88 ? -24.797 1.535 11.675 1.00 84.38 88 THR A C 1
ATOM 654 O O . THR A 1 88 ? -25.369 1.043 12.646 1.00 84.38 88 THR A O 1
ATOM 657 N N . VAL A 1 89 ? -24.016 2.610 11.763 1.00 85.00 89 VAL A N 1
ATOM 658 C CA . VAL A 1 89 ? -23.919 3.480 12.944 1.00 85.00 89 VAL A CA 1
ATOM 659 C C . VAL A 1 89 ? -24.248 4.892 12.500 1.00 85.00 89 VAL A C 1
ATOM 661 O O . VAL A 1 89 ? -23.633 5.385 11.559 1.00 85.00 89 VAL A O 1
ATOM 664 N N . ALA A 1 90 ? -25.193 5.542 13.171 1.00 84.56 90 ALA A N 1
ATOM 665 C CA . ALA A 1 90 ? -25.543 6.928 12.905 1.00 84.56 90 ALA A CA 1
ATOM 666 C C . ALA A 1 90 ? -25.589 7.723 14.209 1.00 84.56 90 ALA A C 1
ATOM 668 O O . ALA A 1 90 ? -26.093 7.221 15.209 1.00 84.56 90 ALA A O 1
ATOM 669 N N . GLU A 1 91 ? -25.081 8.951 14.186 1.00 82.12 91 GLU A N 1
ATOM 670 C CA . GLU A 1 91 ? -25.103 9.854 15.340 1.00 82.12 91 GLU A CA 1
ATOM 671 C C . GLU A 1 91 ? -25.276 11.301 14.875 1.00 82.12 91 GLU A C 1
ATOM 673 O O . GLU A 1 91 ? -24.749 11.696 13.829 1.00 82.12 91 GLU A O 1
ATOM 678 N N . THR A 1 92 ? -26.011 12.099 15.653 1.00 79.75 92 THR A N 1
ATOM 679 C CA . THR A 1 92 ? -26.188 13.534 15.388 1.00 79.75 92 THR A CA 1
ATOM 680 C C . THR A 1 92 ? -25.442 14.353 16.430 1.00 79.75 92 THR A C 1
ATOM 682 O O . THR A 1 92 ? -25.689 14.238 17.624 1.00 79.75 92 THR A O 1
ATOM 685 N N . MET A 1 93 ? -24.540 15.219 15.975 1.00 81.81 93 MET A N 1
ATOM 686 C CA . MET A 1 93 ? -23.631 15.987 16.827 1.00 81.81 93 MET A CA 1
ATOM 687 C C . MET A 1 93 ? -23.373 17.387 16.258 1.00 81.81 93 MET A C 1
ATOM 689 O O . MET A 1 93 ? -23.692 17.646 15.096 1.00 81.81 93 MET A O 1
ATOM 693 N N . PRO A 1 94 ? -22.821 18.329 17.042 1.00 80.06 94 PRO A N 1
ATOM 694 C CA . PRO A 1 94 ? -22.424 19.635 16.525 1.00 80.06 94 PRO A CA 1
ATOM 695 C C . PRO A 1 94 ? -21.444 19.503 15.353 1.00 80.06 94 PRO A C 1
ATOM 697 O O . PRO A 1 94 ? -20.486 18.741 15.424 1.00 80.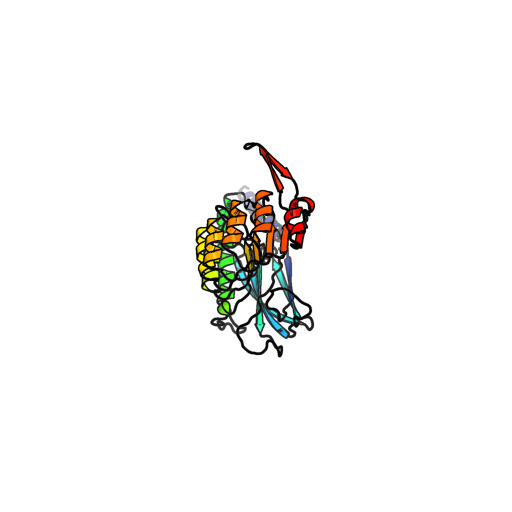06 94 PRO A O 1
ATOM 700 N N . GLU A 1 95 ? -21.622 20.287 14.289 1.00 76.94 95 GLU A N 1
ATOM 701 C CA . GLU A 1 95 ? -20.748 20.274 13.107 1.00 76.94 95 GLU A CA 1
ATOM 702 C C . GLU A 1 95 ? -19.290 20.600 13.471 1.00 76.94 95 GLU A C 1
ATOM 704 O O . GLU A 1 95 ? -18.359 20.054 12.875 1.00 76.94 95 GLU A O 1
ATOM 709 N N . SER A 1 96 ? -19.093 21.450 14.485 1.00 74.44 96 SER A N 1
ATOM 710 C CA . SER A 1 96 ? -17.785 21.789 15.051 1.00 74.44 96 SER A CA 1
ATOM 711 C C . SER A 1 96 ? -17.098 20.619 15.757 1.00 74.44 96 SER A C 1
ATOM 713 O O . SER A 1 96 ? -15.883 20.663 15.930 1.00 74.44 96 SER A O 1
ATOM 715 N N . ASP A 1 97 ? -17.860 19.599 16.163 1.00 81.56 97 ASP A N 1
ATOM 716 C CA . ASP A 1 97 ? -17.361 18.412 16.859 1.00 81.56 97 ASP A CA 1
ATOM 717 C C . ASP A 1 97 ? -17.723 17.093 16.161 1.00 81.56 97 ASP A C 1
ATOM 719 O O . ASP A 1 97 ? -17.800 16.032 16.776 1.00 81.56 97 ASP A O 1
ATOM 723 N N . ARG A 1 98 ? -17.942 17.156 14.844 1.00 79.25 98 ARG A N 1
ATOM 724 C CA . ARG A 1 98 ? -18.216 15.975 14.019 1.00 79.25 98 ARG A CA 1
ATOM 725 C C . ARG A 1 98 ? -17.095 14.936 14.104 1.00 79.25 98 ARG A C 1
ATOM 727 O O . ARG A 1 98 ? -15.966 15.248 14.494 1.00 79.25 98 ARG A O 1
ATOM 734 N N . TRP A 1 99 ? -17.378 13.714 13.654 1.00 78.00 99 TRP A N 1
ATOM 735 C CA . TRP A 1 99 ? -16.352 12.681 13.507 1.00 78.00 99 TRP A CA 1
ATOM 736 C C . TRP A 1 99 ? -15.191 13.171 12.630 1.00 78.00 99 TRP A C 1
ATOM 738 O O . TRP A 1 99 ? -15.383 13.726 11.547 1.00 78.00 99 TRP A O 1
ATOM 748 N N . ASP A 1 100 ? -13.975 12.963 13.119 1.00 73.44 100 ASP A N 1
ATOM 749 C CA . ASP A 1 100 ? -12.723 13.243 12.419 1.00 73.44 100 ASP A CA 1
ATOM 750 C C . ASP A 1 100 ? -12.218 11.980 11.704 1.00 73.44 100 ASP A C 1
ATOM 752 O O . ASP A 1 100 ? -11.897 12.000 10.515 1.00 73.44 100 ASP A O 1
ATOM 756 N N . ALA A 1 101 ? -12.233 10.850 12.415 1.00 66.38 101 ALA A N 1
ATOM 757 C CA . ALA A 1 101 ? -11.939 9.532 11.867 1.00 66.38 101 ALA A CA 1
ATOM 758 C C . ALA A 1 101 ? -12.710 8.448 12.625 1.00 66.38 101 ALA A C 1
ATOM 760 O O . ALA A 1 101 ? -12.934 8.568 13.828 1.00 66.38 101 ALA A O 1
ATOM 761 N N . CYS A 1 102 ? -13.072 7.371 11.931 1.00 67.44 102 CYS A N 1
ATOM 762 C CA . CYS A 1 102 ? -13.732 6.214 12.522 1.00 67.44 102 CYS A CA 1
ATOM 763 C C . CYS A 1 102 ? -13.092 4.918 12.035 1.00 67.44 102 CYS A C 1
ATOM 765 O O . CYS A 1 102 ? -12.679 4.809 10.879 1.00 67.44 102 CYS A O 1
ATOM 767 N N . LEU A 1 103 ? -13.024 3.935 12.924 1.00 67.81 103 LEU A N 1
ATOM 768 C CA . LEU A 1 103 ? -12.491 2.603 12.681 1.00 67.81 103 LEU A CA 1
ATOM 769 C C . LEU A 1 103 ? -13.426 1.585 13.332 1.00 67.81 103 LEU A C 1
ATOM 771 O O . LEU A 1 103 ? -13.833 1.747 14.475 1.00 67.81 103 LEU A O 1
ATOM 775 N N . ALA A 1 104 ? -13.766 0.528 12.609 1.00 72.38 104 ALA A N 1
ATOM 776 C CA . ALA A 1 104 ? -14.695 -0.508 13.053 1.00 72.38 104 ALA A CA 1
ATOM 777 C C . ALA A 1 104 ? -14.023 -1.878 13.135 1.00 72.38 104 ALA A C 1
ATOM 779 O O . ALA A 1 104 ? -13.274 -2.257 12.247 1.00 72.38 104 ALA A O 1
ATOM 780 N N . ARG A 1 105 ? -14.311 -2.666 14.164 1.00 68.25 105 ARG A N 1
ATOM 781 C CA . ARG A 1 105 ? -13.795 -4.030 14.314 1.00 68.25 105 ARG A CA 1
ATOM 782 C C . ARG A 1 105 ? -14.934 -5.008 14.601 1.00 68.25 105 ARG A C 1
ATOM 784 O O . ARG A 1 105 ? -15.783 -4.686 15.431 1.00 68.25 105 ARG A O 1
ATOM 791 N N . PRO A 1 106 ? -14.967 -6.194 13.974 1.00 67.38 106 PRO A N 1
ATOM 792 C CA . PRO A 1 106 ? -15.838 -7.267 14.426 1.00 67.38 106 PRO A CA 1
ATOM 793 C C . PRO A 1 106 ? -15.351 -7.764 15.794 1.00 67.38 106 PRO A C 1
ATOM 795 O O . PRO A 1 106 ? -14.149 -7.929 16.008 1.00 67.38 106 PRO A O 1
ATOM 798 N N . ILE A 1 107 ? -16.279 -7.966 16.726 1.00 65.62 107 ILE A N 1
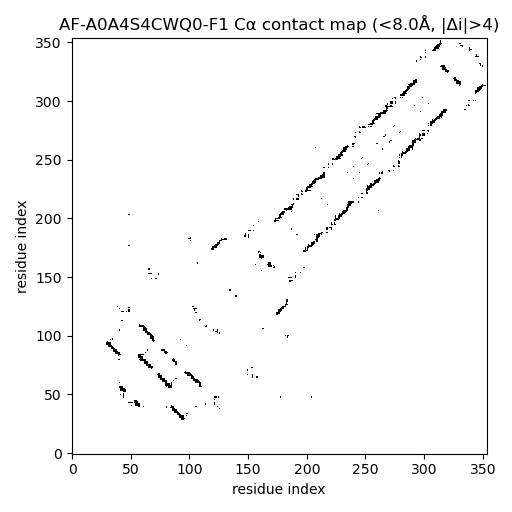ATOM 799 C CA . ILE A 1 107 ? -16.014 -8.494 18.072 1.00 65.62 107 ILE A CA 1
ATOM 800 C C . ILE A 1 107 ? -16.298 -9.995 18.108 1.00 65.62 107 ILE A C 1
ATOM 802 O O . ILE A 1 107 ? -15.489 -10.769 18.611 1.00 65.62 107 ILE A O 1
ATOM 806 N N . SER A 1 108 ? -17.438 -10.410 17.559 1.00 62.03 108 SER A N 1
ATOM 807 C CA . SER A 1 108 ? -17.884 -11.800 17.554 1.00 62.03 108 SER A CA 1
ATOM 808 C C . SER A 1 108 ? -18.612 -12.122 16.247 1.00 62.03 108 SER A C 1
ATOM 810 O O . SER A 1 108 ? -19.220 -11.249 15.622 1.00 62.03 108 SER A O 1
ATOM 812 N N . SER A 1 109 ? -18.522 -13.375 15.798 1.00 58.44 109 SER A N 1
ATOM 813 C CA . SER A 1 109 ? -19.252 -13.859 14.623 1.00 58.44 109 SER A CA 1
ATOM 814 C C . SER A 1 109 ? -19.634 -15.326 14.785 1.00 58.44 109 SER A C 1
ATOM 816 O O . SER A 1 109 ? -18.890 -16.092 15.398 1.00 58.44 109 SER A O 1
ATOM 818 N N . PHE A 1 110 ? -20.776 -15.712 14.219 1.00 53.34 110 PHE A N 1
ATOM 819 C CA . PHE A 1 110 ? -21.292 -17.077 14.261 1.00 53.34 110 PHE A CA 1
ATOM 820 C C . PHE A 1 110 ? -21.477 -17.581 12.826 1.00 53.34 110 PHE A C 1
ATOM 822 O O . PHE A 1 110 ? -22.464 -17.267 12.169 1.00 53.34 110 PHE A O 1
ATOM 829 N N . HIS A 1 111 ? -20.505 -18.329 12.314 1.00 55.69 111 HIS A N 1
ATOM 830 C CA . HIS A 1 111 ? -20.596 -19.030 11.035 1.00 55.69 111 HIS A CA 1
ATOM 831 C C . HIS A 1 111 ? -19.786 -20.321 11.101 1.00 55.69 111 HIS A C 1
ATOM 833 O O . HIS A 1 111 ? -18.635 -20.246 11.500 1.00 55.69 111 HIS A O 1
ATOM 839 N N . GLU A 1 112 ? -20.334 -21.467 10.686 1.00 54.56 112 GLU A N 1
ATOM 840 C CA . GLU A 1 112 ? -19.753 -22.809 10.905 1.00 54.56 112 GLU A CA 1
ATOM 841 C C . GLU A 1 112 ? -18.277 -22.928 10.467 1.00 54.56 112 GLU A C 1
ATOM 843 O O . GLU A 1 112 ? -17.438 -23.475 11.185 1.00 54.56 112 GLU A O 1
ATOM 848 N N . HIS A 1 113 ? -17.933 -22.307 9.335 1.00 54.50 113 HIS A N 1
ATOM 849 C CA . HIS A 1 113 ? -16.569 -22.268 8.787 1.00 54.50 113 HIS A CA 1
ATOM 850 C C . HIS A 1 113 ? -15.627 -21.251 9.458 1.00 54.50 113 HIS A C 1
ATOM 852 O O . HIS A 1 113 ? -14.425 -21.278 9.220 1.00 54.50 113 HIS A O 1
ATOM 858 N N . CYS A 1 114 ? -16.166 -20.357 10.287 1.00 56.28 114 CYS A N 1
ATOM 859 C CA . CYS A 1 114 ? -15.460 -19.252 10.947 1.00 56.28 114 CYS A CA 1
ATOM 860 C C . CYS A 1 114 ? -15.633 -19.304 12.488 1.00 56.28 114 CYS A C 1
ATOM 862 O O . CYS A 1 114 ? -15.097 -18.463 13.203 1.00 56.28 114 CYS A O 1
ATOM 864 N N . THR A 1 115 ? -16.371 -20.303 13.007 1.00 46.66 115 THR A N 1
ATOM 865 C CA . THR A 1 115 ? -16.676 -20.554 14.432 1.00 46.66 115 THR A CA 1
ATOM 866 C C . THR A 1 115 ? -15.657 -21.421 15.146 1.00 46.66 115 THR A C 1
ATOM 868 O O . THR A 1 115 ? -15.722 -21.546 16.369 1.00 46.66 115 THR A O 1
ATOM 871 N N . SER A 1 116 ? -14.689 -22.010 14.442 1.00 44.12 116 SER A N 1
ATOM 872 C CA . SER A 1 116 ? -13.492 -22.464 15.139 1.00 44.12 116 SER A CA 1
ATOM 873 C C . SER A 1 116 ? -12.796 -21.216 15.673 1.00 44.12 116 SER A C 1
ATOM 875 O O . SER A 1 116 ? -12.335 -20.400 14.879 1.00 44.12 116 SER A O 1
ATOM 877 N N . LEU A 1 117 ? -12.738 -21.066 16.999 1.00 36.88 117 LEU A N 1
ATOM 878 C CA . LEU A 1 117 ? -11.855 -20.152 17.738 1.00 36.88 117 LEU A CA 1
ATOM 879 C C . LEU A 1 117 ? -10.381 -20.450 17.379 1.00 36.88 117 LEU A C 1
ATOM 881 O O . LEU A 1 117 ? -9.609 -20.972 18.175 1.00 36.88 117 LEU A O 1
ATOM 885 N N . GLY A 1 118 ? -10.016 -20.179 16.130 1.00 32.91 118 GLY A N 1
ATOM 886 C CA . GLY A 1 118 ? -8.756 -20.498 15.486 1.00 32.91 118 GLY A CA 1
ATOM 887 C C . GLY A 1 118 ? -8.289 -19.286 14.690 1.00 32.91 118 GLY A C 1
ATOM 888 O O . GLY A 1 118 ? -8.776 -19.020 13.601 1.00 32.91 118 GLY A O 1
ATOM 889 N N . GLU A 1 119 ? -7.370 -18.536 15.295 1.00 35.31 119 GLU A N 1
ATOM 890 C CA . GLU A 1 119 ? -6.366 -17.630 14.707 1.00 35.31 119 GLU A CA 1
ATOM 891 C C . GLU A 1 119 ? -6.703 -16.669 13.538 1.00 35.31 119 GLU A C 1
ATOM 893 O O . GLU A 1 119 ? -5.773 -16.135 12.923 1.00 35.31 119 GLU A O 1
ATOM 898 N N . GLY A 1 120 ? -7.963 -16.355 13.236 1.00 38.19 120 GLY A N 1
ATOM 899 C CA . GLY A 1 120 ? -8.284 -15.461 12.117 1.00 38.19 120 GLY A CA 1
ATOM 900 C C . GLY A 1 120 ? -9.465 -14.540 12.374 1.00 38.19 120 GLY A C 1
ATOM 901 O O . GLY A 1 120 ? -10.578 -14.848 11.970 1.00 38.19 120 GLY A O 1
ATOM 902 N N . SER A 1 121 ? -9.227 -13.374 12.981 1.00 37.84 121 SER A N 1
ATOM 903 C CA . SER A 1 121 ? -10.135 -12.239 12.797 1.00 37.84 121 SER A CA 1
ATOM 904 C C . SER A 1 121 ? -9.793 -11.589 11.449 1.00 37.84 121 SER A C 1
ATOM 906 O O . SER A 1 121 ? -8.802 -10.868 11.310 1.00 37.84 121 SER A O 1
ATOM 908 N N . SER A 1 122 ? -10.555 -11.935 10.409 1.00 39.12 122 SER A N 1
ATOM 909 C CA . SER A 1 122 ? -10.376 -11.387 9.060 1.00 39.12 122 SER A CA 1
ATOM 910 C C . SER A 1 122 ? -10.579 -9.871 9.100 1.00 39.12 122 SER A C 1
ATOM 912 O O . SER A 1 122 ? -11.594 -9.372 9.588 1.00 39.12 122 SER A O 1
ATOM 914 N N . GLY A 1 123 ? -9.538 -9.144 8.691 1.00 38.59 123 GLY A N 1
ATOM 915 C CA . GLY A 1 123 ? -9.430 -7.704 8.883 1.00 38.59 123 GLY A CA 1
ATOM 916 C C . GLY A 1 123 ? -10.445 -6.908 8.066 1.00 38.59 123 GLY A C 1
ATOM 917 O O . GLY A 1 123 ? -10.987 -7.357 7.061 1.00 38.59 123 GLY A O 1
ATOM 918 N N . VAL A 1 124 ? -10.724 -5.702 8.551 1.00 36.97 124 VAL A N 1
ATOM 919 C CA . VAL A 1 124 ? -11.801 -4.850 8.051 1.00 36.97 124 VAL A CA 1
ATOM 920 C C . VAL A 1 124 ? -11.276 -3.904 6.976 1.00 36.97 124 VAL A C 1
ATOM 922 O O . VAL A 1 124 ? -10.282 -3.200 7.166 1.00 36.97 124 VAL A O 1
ATOM 925 N N . LYS A 1 125 ? -11.986 -3.856 5.847 1.00 33.88 125 LYS A N 1
ATOM 926 C CA . LYS A 1 125 ? -11.798 -2.863 4.790 1.00 33.88 125 LYS A CA 1
ATOM 927 C C . LYS A 1 125 ? -12.572 -1.592 5.116 1.00 33.88 125 LYS A C 1
ATOM 929 O O . LYS A 1 125 ? -13.799 -1.605 5.144 1.00 33.88 125 LYS A O 1
ATOM 934 N N . PHE A 1 126 ? -11.851 -0.490 5.312 1.00 38.88 126 PHE A N 1
ATOM 935 C CA . PHE A 1 126 ? -12.440 0.834 5.515 1.00 38.88 126 PHE A CA 1
ATOM 936 C C . PHE A 1 126 ? -12.310 1.674 4.251 1.00 38.88 126 PHE A C 1
ATOM 938 O O . PHE A 1 126 ? -11.214 1.845 3.719 1.00 38.88 126 PHE A O 1
ATOM 945 N N . GLY A 1 127 ? -13.432 2.215 3.785 1.00 27.30 127 GLY A N 1
ATOM 946 C CA . GLY A 1 127 ? -13.463 3.304 2.818 1.00 27.30 127 GLY A CA 1
ATOM 947 C C . GLY A 1 127 ? -13.942 4.567 3.520 1.00 27.30 127 GLY A C 1
ATOM 948 O O . GLY A 1 127 ? -15.016 4.561 4.113 1.00 27.30 127 GLY A O 1
ATOM 949 N N . TYR A 1 128 ? -13.154 5.637 3.455 1.00 27.23 128 TYR A N 1
ATOM 950 C CA . TYR A 1 128 ? -13.585 6.978 3.836 1.00 27.23 128 TYR A CA 1
ATOM 951 C C . TYR A 1 128 ? -13.325 7.896 2.647 1.00 27.23 128 TYR A C 1
ATOM 953 O O . TYR A 1 128 ? -12.184 8.048 2.216 1.00 27.23 128 TYR A O 1
ATOM 961 N N . ASN A 1 129 ? -14.387 8.467 2.085 1.00 26.42 129 ASN A N 1
ATOM 962 C CA . ASN A 1 129 ? -14.297 9.371 0.946 1.00 26.42 129 ASN A CA 1
ATOM 963 C C . ASN A 1 129 ? -14.229 10.813 1.457 1.00 26.42 129 ASN A C 1
ATOM 965 O O . ASN A 1 129 ? -15.248 11.493 1.509 1.00 26.42 129 ASN A O 1
ATOM 969 N N . HIS A 1 130 ? -13.039 11.287 1.832 1.00 30.16 130 HIS A N 1
ATOM 970 C CA . HIS A 1 130 ? -12.757 12.725 1.864 1.00 30.16 130 HIS A CA 1
ATOM 971 C C . HIS A 1 130 ? -11.266 13.008 1.584 1.00 30.16 130 HIS A C 1
ATOM 973 O O . HIS A 1 130 ? -10.403 12.291 2.103 1.00 30.16 130 HIS A O 1
ATOM 979 N N . PRO A 1 131 ? -10.949 14.029 0.760 1.00 26.56 131 PRO A N 1
ATOM 980 C CA . PRO A 1 131 ? -9.579 14.391 0.417 1.00 26.56 131 PRO A CA 1
ATOM 981 C C . PRO A 1 131 ? -8.933 15.246 1.517 1.00 26.56 131 PRO A C 1
ATOM 983 O O . PRO A 1 131 ? -9.430 16.319 1.859 1.00 26.56 131 PRO A O 1
ATOM 986 N N . SER A 1 132 ? -7.799 14.784 2.040 1.00 33.97 132 SER A N 1
ATOM 987 C CA . SER A 1 132 ? -6.925 15.542 2.942 1.00 33.97 132 SER A CA 1
ATOM 988 C C . SER A 1 132 ? -5.847 16.237 2.101 1.00 33.97 132 SER A C 1
ATOM 990 O O . SER A 1 132 ? -5.000 15.571 1.507 1.00 33.97 132 SER A O 1
ATOM 992 N N . GLY A 1 133 ? -5.888 17.567 1.997 1.00 29.61 133 GLY A N 1
ATOM 993 C CA . GLY A 1 133 ? -4.810 18.359 1.388 1.00 29.61 133 GLY A CA 1
ATOM 994 C C . GLY A 1 133 ? -3.656 18.611 2.374 1.00 29.61 133 GLY A C 1
ATOM 995 O O . GLY A 1 133 ? -3.880 18.559 3.583 1.00 29.61 133 GLY A O 1
ATOM 996 N N . PRO A 1 134 ? -2.423 18.873 1.899 1.00 32.94 134 PRO A N 1
ATOM 997 C CA . PRO A 1 134 ? -1.292 19.181 2.772 1.00 32.94 134 PRO A CA 1
ATOM 998 C C . PRO A 1 134 ? -1.370 20.611 3.362 1.00 32.94 134 PRO A C 1
ATOM 1000 O O . PRO A 1 134 ? -1.895 21.505 2.695 1.00 32.94 134 PRO A O 1
ATOM 1003 N N . PRO A 1 135 ? -0.819 20.842 4.572 1.00 41.28 135 PRO A N 1
ATOM 1004 C CA . PRO A 1 135 ? -0.819 22.144 5.246 1.00 41.28 135 PRO A CA 1
ATOM 1005 C C . PRO A 1 135 ? 0.199 23.130 4.648 1.00 41.28 135 PRO A C 1
ATOM 1007 O O . PRO A 1 135 ? 1.227 22.722 4.100 1.00 41.28 135 PRO A O 1
ATOM 1010 N N . SER A 1 136 ? -0.075 24.432 4.765 1.00 39.41 136 SER A N 1
ATOM 1011 C CA . SER A 1 136 ? 0.695 25.514 4.129 1.00 39.41 136 SER A CA 1
ATOM 1012 C C . SER A 1 136 ? 1.091 26.667 5.068 1.00 39.41 136 SER A C 1
ATOM 1014 O O . SER A 1 136 ? 1.551 27.696 4.573 1.00 39.41 136 SER A O 1
ATOM 1016 N N . SER A 1 137 ? 0.931 26.555 6.397 1.00 39.19 137 SER A N 1
ATOM 1017 C CA . SER A 1 137 ? 1.181 27.679 7.316 1.00 39.19 137 SER A CA 1
ATOM 1018 C C . SER A 1 137 ? 1.626 27.314 8.756 1.00 39.19 137 SER A C 1
ATOM 1020 O O . SER A 1 137 ? 1.453 26.183 9.201 1.00 39.19 137 SER A O 1
ATOM 1022 N N . PRO A 1 138 ? 2.208 28.261 9.530 1.00 38.19 138 PRO A N 1
ATOM 1023 C CA . PRO A 1 138 ? 2.732 28.017 10.885 1.00 38.19 138 PRO A CA 1
ATOM 1024 C C . PRO A 1 138 ? 1.677 27.715 11.965 1.00 38.19 138 PRO A C 1
ATOM 1026 O O . PRO A 1 138 ? 2.026 27.138 12.992 1.00 38.19 138 PRO A O 1
ATOM 1029 N N . SER A 1 139 ? 0.401 28.060 11.753 1.00 52.56 139 SER A N 1
ATOM 1030 C CA . SER A 1 139 ? -0.712 27.613 12.612 1.00 52.56 139 SER A CA 1
ATOM 1031 C C . SER A 1 139 ? -0.966 26.105 12.516 1.00 52.56 139 SER A C 1
ATOM 1033 O O . SER A 1 139 ? -1.572 25.526 13.415 1.00 52.56 139 SER A O 1
ATOM 1035 N N . ASP A 1 140 ? -0.444 25.458 11.470 1.00 48.53 140 ASP A N 1
ATOM 1036 C CA . ASP A 1 140 ? -0.711 24.054 11.165 1.00 48.53 140 ASP A CA 1
ATOM 1037 C C . ASP A 1 140 ? 0.159 23.101 12.002 1.00 48.53 140 ASP A C 1
ATOM 1039 O O . ASP A 1 140 ? -0.160 21.924 12.115 1.00 48.53 140 ASP A O 1
ATOM 1043 N N . VAL A 1 141 ? 1.244 23.577 12.634 1.00 47.09 141 VAL A N 1
ATOM 1044 C CA . VAL A 1 141 ? 2.124 22.738 13.480 1.00 47.09 141 VAL A CA 1
ATOM 1045 C C . VAL A 1 141 ? 1.424 22.332 14.782 1.00 47.09 141 VAL A C 1
ATOM 1047 O O . VAL A 1 141 ? 1.523 21.187 15.225 1.00 47.09 141 VAL A O 1
ATOM 1050 N N . ASP A 1 142 ? 0.666 23.257 15.369 1.00 52.09 142 ASP A N 1
ATOM 1051 C CA . ASP A 1 142 ? -0.121 23.018 16.582 1.00 52.09 142 ASP A CA 1
ATOM 1052 C C . ASP A 1 142 ? -1.309 22.081 16.298 1.00 52.09 142 ASP A C 1
ATOM 1054 O O . ASP A 1 142 ? -1.681 21.244 17.124 1.00 52.09 142 ASP A O 1
ATOM 1058 N N . GLU A 1 143 ? -1.888 22.185 15.099 1.00 57.78 143 GLU A N 1
ATOM 1059 C CA . GLU A 1 143 ? -2.934 21.289 14.600 1.00 57.78 143 GLU A CA 1
ATOM 1060 C C . GLU A 1 143 ? -2.380 19.900 14.235 1.00 57.78 143 GLU A C 1
ATOM 1062 O O . GLU A 1 143 ? -2.997 18.879 14.543 1.00 57.78 143 GLU A O 1
ATOM 1067 N N . TYR A 1 144 ? -1.167 19.833 13.682 1.00 54.91 144 TYR A N 1
ATOM 1068 C CA . TYR A 1 144 ? -0.449 18.594 13.375 1.00 54.91 144 TYR A CA 1
ATOM 1069 C C . TYR A 1 144 ? -0.164 17.761 14.633 1.00 54.91 144 TYR A C 1
ATOM 1071 O O . TYR A 1 144 ? -0.423 16.560 14.681 1.00 54.91 144 TYR A O 1
ATOM 1079 N N . TRP A 1 145 ? 0.322 18.390 15.703 1.00 53.56 145 TRP A N 1
ATOM 1080 C CA . TRP A 1 145 ? 0.560 17.683 16.964 1.00 53.56 145 TRP A CA 1
ATOM 1081 C C . TRP A 1 145 ? -0.750 17.218 17.624 1.00 53.56 145 TRP A C 1
ATOM 1083 O O . TRP A 1 145 ? -0.829 16.112 18.168 1.00 53.56 145 TRP A O 1
ATOM 1093 N N . LYS A 1 146 ? -1.820 18.021 17.527 1.00 63.97 146 LYS A N 1
ATOM 1094 C CA . LYS A 1 146 ? -3.161 17.636 18.001 1.00 63.97 146 LYS A CA 1
ATOM 1095 C C . LYS A 1 146 ? -3.726 16.454 17.212 1.00 63.97 146 LYS A C 1
ATOM 1097 O O . LYS A 1 146 ? -4.298 15.551 17.822 1.00 63.97 146 LYS A O 1
ATOM 1102 N N . THR A 1 147 ? -3.546 16.425 15.893 1.00 68.19 147 THR A N 1
ATOM 1103 C CA . THR A 1 147 ? -3.975 15.304 15.039 1.00 68.19 147 THR A CA 1
ATOM 1104 C C . THR A 1 147 ? -3.172 14.034 15.319 1.00 68.19 147 THR A C 1
ATOM 1106 O O . THR A 1 147 ? -3.775 12.971 15.446 1.00 68.19 147 THR A O 1
ATOM 1109 N N . GLU A 1 148 ? -1.857 14.122 15.550 1.00 71.38 148 GLU A N 1
ATOM 1110 C CA . GLU A 1 148 ? -1.041 12.964 15.948 1.00 71.38 148 GLU A CA 1
ATOM 1111 C C . GLU A 1 148 ? -1.478 12.379 17.304 1.00 71.38 148 GLU A C 1
ATOM 1113 O O . GLU A 1 148 ? -1.654 11.166 17.425 1.00 71.38 148 GLU A O 1
ATOM 1118 N N . ILE A 1 149 ? -1.712 13.218 18.323 1.00 70.12 149 ILE A N 1
ATOM 1119 C CA . ILE A 1 149 ? -2.198 12.753 19.636 1.00 70.12 149 ILE A CA 1
ATOM 1120 C C . ILE A 1 149 ? -3.551 12.049 19.501 1.00 70.12 149 ILE A C 1
ATOM 1122 O O . ILE A 1 149 ? -3.769 11.001 20.111 1.00 70.12 149 ILE A O 1
ATOM 1126 N N . ARG A 1 150 ? -4.466 12.620 18.714 1.00 73.12 150 ARG A N 1
ATOM 1127 C CA . ARG A 1 150 ? -5.791 12.045 18.447 1.00 73.12 150 ARG A CA 1
ATOM 1128 C C . ARG A 1 150 ? -5.680 10.696 17.745 1.00 73.12 150 ARG A C 1
ATOM 1130 O O . ARG A 1 150 ? -6.247 9.712 18.220 1.00 73.12 150 ARG A O 1
ATOM 1137 N N . ALA A 1 151 ? -4.887 10.630 16.680 1.00 75.75 151 ALA A N 1
ATOM 1138 C CA . ALA A 1 151 ? -4.629 9.405 15.938 1.00 75.75 151 ALA A CA 1
ATOM 1139 C C . ALA A 1 151 ? -4.021 8.317 16.840 1.00 75.75 151 ALA A C 1
ATOM 1141 O O . ALA A 1 151 ? -4.499 7.181 16.855 1.00 75.75 151 ALA A O 1
ATOM 1142 N N . MET A 1 152 ? -3.034 8.673 17.667 1.00 79.75 152 MET A N 1
ATOM 1143 C CA . MET A 1 152 ? -2.432 7.747 18.625 1.00 79.75 152 MET A CA 1
ATOM 1144 C C . MET A 1 152 ? -3.454 7.244 19.653 1.00 79.75 152 MET A C 1
ATOM 1146 O O . MET A 1 152 ? -3.519 6.041 19.888 1.00 79.75 152 MET A O 1
ATOM 1150 N N . LYS A 1 153 ? -4.289 8.118 20.233 1.00 74.69 153 LYS A N 1
ATOM 1151 C CA . LYS A 1 153 ? -5.348 7.706 21.175 1.00 74.69 153 LYS A CA 1
ATOM 1152 C C . LYS A 1 153 ? -6.329 6.720 20.541 1.00 74.69 153 LYS A C 1
ATOM 1154 O O . LYS A 1 153 ? -6.669 5.722 21.174 1.00 74.69 153 LYS A O 1
ATOM 1159 N N . LEU A 1 154 ? -6.749 6.970 19.299 1.00 74.38 154 LEU A N 1
ATOM 1160 C CA . LEU A 1 154 ? -7.652 6.074 18.577 1.00 74.38 154 LEU A CA 1
ATOM 1161 C C . LEU A 1 154 ? -7.005 4.696 18.361 1.00 74.38 154 LEU A C 1
ATOM 1163 O O . LEU A 1 154 ? -7.598 3.677 18.703 1.00 74.38 154 LEU A O 1
ATOM 1167 N N . ILE A 1 155 ? -5.759 4.658 17.877 1.00 78.75 155 ILE A N 1
ATOM 1168 C CA . ILE A 1 155 ? -5.013 3.408 17.650 1.00 78.75 155 ILE A CA 1
ATOM 1169 C C . ILE A 1 155 ? -4.767 2.644 18.955 1.00 78.75 155 ILE A C 1
ATOM 1171 O O . ILE A 1 155 ? -4.926 1.424 18.997 1.00 78.75 155 ILE A O 1
ATOM 1175 N N . GLN A 1 156 ? -4.418 3.347 20.034 1.00 77.44 156 GLN A N 1
ATOM 1176 C CA . GLN A 1 156 ? -4.258 2.750 21.358 1.00 77.44 156 GLN A CA 1
ATOM 1177 C C . GLN A 1 156 ? -5.566 2.135 21.852 1.00 77.44 156 GLN A C 1
ATOM 1179 O O . GLN A 1 156 ? -5.556 0.993 22.301 1.00 77.44 156 GLN A O 1
ATOM 1184 N N . SER A 1 157 ? -6.684 2.856 21.734 1.00 72.62 157 SER A N 1
ATOM 1185 C CA . SER A 1 157 ? -8.003 2.359 22.136 1.00 72.62 157 SER A CA 1
ATOM 1186 C C . SER A 1 157 ? -8.389 1.098 21.359 1.00 72.62 157 SER A C 1
ATOM 1188 O O . SER A 1 157 ? -8.851 0.119 21.948 1.00 72.62 157 SER A O 1
ATOM 1190 N N . ILE A 1 158 ? -8.091 1.072 20.057 1.00 71.81 158 ILE A N 1
ATOM 1191 C CA . ILE A 1 158 ? -8.304 -0.097 19.206 1.00 71.81 158 ILE A CA 1
ATOM 1192 C C . ILE A 1 158 ? -7.451 -1.264 19.696 1.00 71.81 158 ILE A C 1
ATOM 1194 O O . ILE A 1 158 ? -8.007 -2.291 20.072 1.00 71.81 158 ILE A O 1
ATOM 1198 N N . PHE A 1 159 ? -6.122 -1.133 19.750 1.00 74.50 159 PHE A N 1
ATOM 1199 C CA . PHE A 1 159 ? -5.248 -2.265 20.087 1.00 74.50 159 PHE A CA 1
ATOM 1200 C C . PHE A 1 159 ? -5.329 -2.718 21.544 1.00 74.50 159 PHE A C 1
ATOM 1202 O O . PHE A 1 159 ? -5.088 -3.894 21.804 1.00 74.50 159 PHE A O 1
ATOM 1209 N N . GLN A 1 160 ? -5.711 -1.850 22.482 1.00 69.50 160 GLN A N 1
ATOM 1210 C CA . GLN A 1 160 ? -6.085 -2.275 23.837 1.00 69.50 160 GLN A CA 1
ATOM 1211 C C . GLN A 1 160 ? -7.373 -3.104 23.813 1.00 69.50 160 GLN A C 1
ATOM 1213 O O . GLN A 1 160 ? -7.453 -4.108 24.514 1.00 69.50 160 GLN A O 1
ATOM 1218 N N . GLY A 1 161 ? -8.319 -2.711 22.949 1.00 57.66 161 GLY A N 1
ATOM 1219 C CA . GLY A 1 161 ? -9.491 -3.473 22.544 1.00 57.66 161 GLY A CA 1
ATOM 1220 C C . GLY A 1 161 ? -10.346 -3.919 23.714 1.00 57.66 161 GLY A C 1
ATOM 1221 O O . GLY A 1 161 ? -10.229 -5.054 24.130 1.00 57.66 161 GLY A O 1
ATOM 1222 N N . ASN A 1 162 ? -11.256 -3.092 24.212 1.00 57.25 162 ASN A N 1
ATOM 1223 C CA . ASN A 1 162 ? -12.146 -3.522 25.292 1.00 57.25 162 ASN A CA 1
ATOM 1224 C C . ASN A 1 162 ? -13.341 -4.315 24.738 1.00 57.25 162 ASN A C 1
ATOM 1226 O O . ASN A 1 162 ? -13.990 -3.858 23.800 1.00 57.25 162 ASN A O 1
ATOM 1230 N N . GLU A 1 163 ? -13.632 -5.500 25.271 1.00 52.31 163 GLU A N 1
ATOM 1231 C CA . GLU A 1 163 ? -14.887 -6.225 25.031 1.00 52.31 163 GLU A CA 1
ATOM 1232 C C . GLU A 1 163 ? -16.089 -5.357 25.458 1.00 52.31 163 GLU A C 1
ATOM 1234 O O . GLU A 1 163 ? -15.919 -4.314 26.097 1.00 52.31 163 GLU A O 1
ATOM 1239 N N . ALA A 1 164 ? -17.312 -5.790 25.135 1.00 42.81 164 ALA A N 1
ATOM 1240 C CA . ALA A 1 164 ? -18.550 -5.036 25.371 1.00 42.81 164 ALA A CA 1
ATOM 1241 C C . ALA A 1 164 ? -18.725 -4.511 26.817 1.00 42.81 164 ALA A C 1
ATOM 1243 O O . ALA A 1 164 ? -19.404 -3.511 27.032 1.00 42.81 164 ALA A O 1
ATOM 1244 N N . TYR A 1 165 ? -18.070 -5.135 27.803 1.00 47.78 165 TYR A N 1
ATOM 1245 C CA . TYR A 1 165 ? -18.130 -4.764 29.222 1.00 47.78 165 TYR A CA 1
ATOM 1246 C C . TYR A 1 165 ? -16.903 -3.988 29.732 1.00 47.78 165 TYR A C 1
ATOM 1248 O O . TYR A 1 165 ? -16.732 -3.825 30.938 1.00 47.78 165 TYR A O 1
ATOM 1256 N N . GLY A 1 166 ? -16.029 -3.512 28.841 1.00 52.47 166 GLY A N 1
ATOM 1257 C CA . GLY A 1 166 ? -14.831 -2.760 29.224 1.00 52.47 166 GLY A CA 1
ATOM 1258 C C . GLY A 1 166 ? -13.607 -3.626 29.556 1.00 52.47 166 GLY A C 1
ATOM 1259 O O . GLY A 1 166 ? -12.573 -3.087 29.946 1.00 52.47 166 GLY A O 1
ATOM 1260 N N . THR A 1 167 ? -13.691 -4.949 29.404 1.00 49.12 167 THR A N 1
ATOM 1261 C CA . THR A 1 167 ? -12.591 -5.892 29.662 1.00 49.12 167 THR A CA 1
ATOM 1262 C C . THR A 1 167 ? -11.575 -5.885 28.514 1.00 49.12 167 THR A C 1
ATOM 1264 O O . THR A 1 167 ? -11.967 -6.079 27.369 1.00 49.12 167 THR A O 1
ATOM 1267 N N . PRO A 1 168 ? -10.266 -5.689 28.757 1.00 55.59 168 PRO A N 1
ATOM 1268 C CA . PRO A 1 168 ? -9.272 -5.706 27.682 1.00 55.59 168 PRO A CA 1
ATOM 1269 C C . PRO A 1 168 ? -9.179 -7.081 26.999 1.00 55.59 168 PRO A C 1
ATOM 1271 O O . PRO A 1 168 ? -8.819 -8.074 27.636 1.00 55.59 168 PRO A O 1
ATOM 1274 N N . ALA A 1 169 ? -9.433 -7.128 25.693 1.00 57.91 169 ALA A N 1
ATOM 1275 C CA . ALA A 1 169 ? -9.308 -8.298 24.830 1.00 57.91 169 ALA A CA 1
ATOM 1276 C C . ALA A 1 169 ? -7.821 -8.609 24.603 1.00 57.91 169 ALA A C 1
ATOM 1278 O O . ALA A 1 169 ? -7.206 -8.224 23.605 1.00 57.91 169 ALA A O 1
ATOM 1279 N N . LYS A 1 170 ? -7.191 -9.267 25.578 1.00 57.09 170 LYS A N 1
ATOM 1280 C CA . LYS A 1 170 ? -5.751 -9.550 25.545 1.00 57.09 170 LYS A CA 1
ATOM 1281 C C . LYS A 1 170 ? -5.352 -10.305 24.276 1.00 57.09 170 LYS A C 1
ATOM 1283 O O . LYS A 1 170 ? -5.913 -11.343 23.948 1.00 57.09 170 LYS A O 1
ATOM 1288 N N . GLY A 1 171 ? -4.320 -9.801 23.600 1.00 59.59 171 GLY A N 1
ATOM 1289 C CA . GLY A 1 171 ? -3.682 -10.480 22.470 1.00 59.59 171 GLY A CA 1
ATOM 1290 C C . GLY A 1 171 ? -4.425 -10.377 21.137 1.00 59.59 171 GLY A C 1
ATOM 1291 O O . GLY A 1 171 ? -3.892 -10.843 20.134 1.00 59.59 171 GLY A O 1
ATOM 1292 N N . TRP A 1 172 ? -5.591 -9.724 21.071 1.00 68.75 172 TRP A N 1
ATOM 1293 C CA . TRP A 1 172 ? -6.367 -9.653 19.827 1.00 68.75 172 TRP A CA 1
ATOM 1294 C C . TRP A 1 172 ? -5.587 -8.970 18.689 1.00 68.75 172 TRP A C 1
ATOM 1296 O O . TRP A 1 172 ? -5.649 -9.418 17.546 1.00 68.75 172 TRP A O 1
ATOM 1306 N N . SER A 1 173 ? -4.766 -7.957 18.997 1.00 69.44 173 SER A N 1
ATOM 1307 C CA . SER A 1 173 ? -3.939 -7.267 17.998 1.00 69.44 173 SER A CA 1
ATOM 1308 C C . SER A 1 173 ? -2.935 -8.203 17.302 1.00 69.44 173 SER A C 1
ATOM 1310 O O . SER A 1 173 ? -2.547 -7.952 16.166 1.00 69.44 173 SER A O 1
ATOM 1312 N N . GLN A 1 174 ? -2.555 -9.315 17.945 1.00 72.25 174 GLN A N 1
ATOM 1313 C CA . GLN A 1 174 ? -1.677 -10.350 17.379 1.00 72.25 174 GLN A CA 1
ATOM 1314 C C . GLN A 1 174 ? -2.410 -11.236 16.355 1.00 72.25 174 GLN A C 1
ATOM 1316 O O . GLN A 1 174 ? -1.788 -11.843 15.479 1.00 72.25 174 GLN A O 1
ATOM 1321 N N . SER A 1 175 ? -3.743 -11.298 16.440 1.00 67.88 175 SER A N 1
ATOM 1322 C CA . SER A 1 175 ? -4.594 -12.002 15.474 1.00 67.88 175 SER A CA 1
ATOM 1323 C C . SER A 1 175 ? -4.888 -11.178 14.218 1.00 67.88 175 SER A C 1
ATOM 1325 O O . SER A 1 175 ? -5.340 -11.742 13.224 1.00 67.88 175 SER A O 1
ATOM 1327 N N . LEU A 1 176 ? -4.582 -9.873 14.225 1.00 72.88 176 LEU A N 1
ATOM 1328 C CA . LEU A 1 176 ? -4.795 -9.006 13.070 1.00 72.88 176 LEU A CA 1
ATOM 1329 C C . LEU A 1 176 ? -3.961 -9.475 11.875 1.00 72.88 176 LEU A C 1
ATOM 1331 O O . LEU A 1 176 ? -2.747 -9.668 11.970 1.00 72.88 176 LEU A O 1
ATOM 1335 N N . ARG A 1 177 ? -4.634 -9.638 10.733 1.00 77.94 177 ARG A N 1
ATOM 1336 C CA . ARG A 1 177 ? -4.016 -10.014 9.451 1.00 77.94 177 ARG A CA 1
ATOM 1337 C C . ARG A 1 177 ? -3.999 -8.869 8.453 1.00 77.94 177 ARG A C 1
ATOM 1339 O O . ARG A 1 177 ? -3.052 -8.745 7.685 1.00 77.94 177 ARG A O 1
ATOM 1346 N N . GLN A 1 178 ? -5.010 -8.013 8.477 1.00 79.69 178 GLN A N 1
ATOM 1347 C CA . GLN A 1 178 ? -5.134 -6.919 7.523 1.00 79.69 178 GLN A CA 1
ATOM 1348 C C . GLN A 1 178 ? -5.378 -5.616 8.280 1.00 79.69 178 GLN A C 1
ATOM 1350 O O . GLN A 1 178 ? -6.226 -5.568 9.173 1.00 79.69 178 GLN A O 1
ATOM 1355 N N . LEU A 1 179 ? -4.629 -4.572 7.928 1.00 81.56 179 LEU A N 1
ATOM 1356 C CA . LEU A 1 179 ? -4.809 -3.228 8.464 1.00 81.56 179 LEU A CA 1
ATOM 1357 C C . LEU A 1 179 ? -4.899 -2.219 7.319 1.00 81.56 179 LEU A C 1
ATOM 1359 O O . LEU A 1 179 ? -3.937 -1.979 6.587 1.00 81.56 179 LEU A O 1
ATOM 1363 N N . LEU A 1 180 ? -6.073 -1.612 7.186 1.00 72.88 180 LEU A N 1
ATOM 1364 C CA . LEU A 1 180 ? -6.361 -0.581 6.201 1.00 72.88 180 LEU A CA 1
ATOM 1365 C C . LEU A 1 180 ? -6.625 0.725 6.944 1.00 72.88 180 LEU A C 1
ATOM 1367 O O . LEU A 1 180 ? -7.490 0.781 7.810 1.00 72.88 180 LEU A O 1
ATOM 1371 N N . LEU A 1 181 ? -5.855 1.767 6.642 1.00 73.69 181 LEU A N 1
ATOM 1372 C CA . LEU A 1 181 ? -6.000 3.064 7.294 1.00 73.69 181 LEU A CA 1
ATOM 1373 C C . LEU A 1 181 ? -6.754 4.034 6.363 1.00 73.69 181 LEU A C 1
ATOM 1375 O O . LEU A 1 181 ? -6.388 4.140 5.186 1.00 73.69 181 LEU A O 1
ATOM 1379 N N . PRO A 1 182 ? -7.809 4.719 6.851 1.00 63.62 182 PRO A N 1
ATOM 1380 C CA . PRO A 1 182 ? -8.548 5.722 6.082 1.00 63.62 182 PRO A CA 1
ATOM 1381 C C . PRO A 1 182 ? -7.650 6.833 5.520 1.00 63.62 182 PRO A C 1
ATOM 1383 O O . PRO A 1 182 ? -6.595 7.128 6.075 1.00 63.62 182 PRO A O 1
ATOM 1386 N N . SER A 1 183 ? -8.090 7.513 4.456 1.00 61.41 183 SER A N 1
ATOM 1387 C CA . SER A 1 183 ? -7.325 8.609 3.830 1.00 61.41 183 SER A CA 1
ATOM 1388 C C . SER A 1 183 ? -7.133 9.849 4.695 1.00 61.41 183 SER A C 1
ATOM 1390 O O . SER A 1 183 ? -6.192 10.613 4.484 1.00 61.41 183 SER A O 1
ATOM 1392 N N . SER A 1 184 ? -8.002 10.044 5.681 1.00 62.47 184 SER A N 1
ATOM 1393 C CA . SER A 1 184 ? -7.879 11.093 6.690 1.00 62.47 184 SER A CA 1
ATOM 1394 C C . SER A 1 184 ? -6.977 10.703 7.861 1.00 62.47 184 SER A C 1
ATOM 1396 O O . SER A 1 184 ? -6.689 11.546 8.707 1.00 62.47 184 SER A O 1
ATOM 1398 N N . PHE A 1 185 ? -6.535 9.442 7.942 1.00 69.69 185 PHE A N 1
ATOM 1399 C CA . PHE A 1 185 ? -5.811 8.944 9.101 1.00 69.69 185 PHE A CA 1
ATOM 1400 C C . PHE A 1 185 ? -4.304 9.155 8.959 1.00 69.69 185 PHE A C 1
ATOM 1402 O O . PHE A 1 185 ? -3.597 8.406 8.285 1.00 69.69 185 PHE A O 1
ATOM 1409 N N . HIS A 1 186 ? -3.812 10.183 9.640 1.00 71.56 186 HIS A N 1
ATOM 1410 C CA . HIS A 1 186 ? -2.414 10.580 9.604 1.00 71.56 186 HIS A CA 1
ATOM 1411 C C . HIS A 1 186 ? -1.514 9.631 10.405 1.00 71.56 186 HIS A C 1
ATOM 1413 O O . HIS A 1 186 ? -1.651 9.507 11.623 1.00 71.56 186 HIS A O 1
ATOM 1419 N N . VAL A 1 187 ? -0.557 8.985 9.735 1.00 78.62 187 VAL A N 1
ATOM 1420 C CA . VAL A 1 187 ? 0.407 8.074 10.376 1.00 78.62 187 VAL A CA 1
ATOM 1421 C C . VAL A 1 187 ? 1.775 8.737 10.483 1.00 78.62 187 VAL A C 1
ATOM 1423 O O . VAL A 1 187 ? 2.485 8.885 9.484 1.00 78.62 187 VAL A O 1
ATOM 1426 N N . SER A 1 188 ? 2.158 9.099 11.705 1.00 80.69 188 SER A N 1
ATOM 1427 C CA . SER A 1 188 ? 3.521 9.513 12.038 1.00 80.69 188 SER A CA 1
ATOM 1428 C C . SER A 1 188 ? 4.439 8.307 12.268 1.00 80.69 188 SER A C 1
ATOM 1430 O O . SER A 1 188 ? 3.974 7.182 12.464 1.00 80.69 188 SER A O 1
ATOM 1432 N N . ASP A 1 189 ? 5.748 8.549 12.342 1.00 84.81 189 ASP A N 1
ATOM 1433 C CA . ASP A 1 189 ? 6.750 7.537 12.700 1.00 84.81 189 ASP A CA 1
ATOM 1434 C C . ASP A 1 189 ? 6.429 6.819 14.016 1.00 84.81 189 ASP A C 1
ATOM 1436 O O . ASP A 1 189 ? 6.541 5.597 14.116 1.00 84.81 189 ASP A O 1
ATOM 1440 N N . ARG A 1 190 ? 5.984 7.570 15.030 1.00 85.12 190 ARG A N 1
ATOM 1441 C CA . ARG A 1 190 ? 5.636 7.017 16.346 1.00 85.12 190 ARG A CA 1
ATOM 1442 C C . ARG A 1 190 ? 4.438 6.083 16.259 1.00 85.12 190 ARG A C 1
ATOM 1444 O O . ARG A 1 190 ? 4.456 5.013 16.863 1.00 85.12 190 ARG A O 1
ATOM 1451 N N . ILE A 1 191 ? 3.408 6.482 15.513 1.00 85.50 191 ILE A N 1
ATOM 1452 C CA . ILE A 1 191 ? 2.210 5.664 15.305 1.00 85.50 191 ILE A CA 1
ATOM 1453 C C . ILE A 1 191 ? 2.568 4.410 14.501 1.00 85.50 191 ILE A C 1
ATOM 1455 O O . ILE A 1 191 ? 2.143 3.318 14.870 1.00 85.50 191 ILE A O 1
ATOM 1459 N N . LEU A 1 192 ? 3.390 4.539 13.456 1.00 89.50 192 LEU A N 1
ATOM 1460 C CA . LEU A 1 192 ? 3.836 3.408 12.643 1.00 89.50 192 LEU A CA 1
ATOM 1461 C C . LEU A 1 192 ? 4.568 2.354 13.483 1.00 89.50 192 LEU A C 1
ATOM 1463 O O . LEU A 1 192 ? 4.232 1.174 13.408 1.00 89.50 192 LEU A O 1
ATOM 1467 N N . LEU A 1 193 ? 5.540 2.775 14.297 1.00 90.25 193 LEU A N 1
ATOM 1468 C CA . LEU A 1 193 ? 6.289 1.867 15.169 1.00 90.25 193 LEU A CA 1
ATOM 1469 C C . LEU A 1 193 ? 5.378 1.225 16.222 1.00 90.25 193 LEU A C 1
ATOM 1471 O O . LEU A 1 193 ? 5.435 0.015 16.429 1.00 90.25 193 LEU A O 1
ATOM 1475 N N . TYR A 1 194 ? 4.468 2.006 16.814 1.00 88.12 194 TYR A N 1
ATOM 1476 C CA . TYR A 1 194 ? 3.482 1.487 17.763 1.00 88.12 194 TYR A CA 1
ATOM 1477 C C . TYR A 1 194 ? 2.594 0.394 17.145 1.00 88.12 194 TYR A C 1
ATOM 1479 O O . TYR A 1 194 ? 2.333 -0.624 17.796 1.00 88.12 194 TYR A O 1
ATOM 1487 N N . ILE A 1 195 ? 2.150 0.591 15.895 1.00 89.00 195 ILE A N 1
ATOM 1488 C CA . ILE A 1 195 ? 1.400 -0.405 15.119 1.00 89.00 195 ILE A CA 1
ATOM 1489 C C . ILE A 1 195 ? 2.262 -1.639 14.864 1.00 89.00 195 ILE A C 1
ATOM 1491 O O . ILE A 1 195 ? 1.812 -2.752 15.143 1.00 89.00 195 ILE A O 1
ATOM 1495 N N . ALA A 1 196 ? 3.485 -1.457 14.369 1.00 91.31 196 ALA A N 1
ATOM 1496 C CA . ALA A 1 196 ? 4.379 -2.551 14.002 1.00 91.31 196 ALA A CA 1
ATOM 1497 C C . ALA A 1 196 ? 4.635 -3.515 15.171 1.00 91.31 196 ALA A C 1
ATOM 1499 O O . ALA A 1 196 ? 4.447 -4.723 15.028 1.00 91.31 196 ALA A O 1
ATOM 1500 N N . GLU A 1 197 ? 4.945 -2.983 16.356 1.00 88.12 197 GLU A N 1
ATOM 1501 C CA . GLU A 1 197 ? 5.188 -3.772 17.572 1.00 88.12 197 GLU A CA 1
ATOM 1502 C C . GLU A 1 197 ? 3.994 -4.642 17.999 1.00 88.12 197 GLU A C 1
ATOM 1504 O O . GLU A 1 197 ? 4.169 -5.704 18.597 1.00 88.12 197 GLU A O 1
ATOM 1509 N N . ARG A 1 198 ? 2.765 -4.190 17.727 1.00 86.25 198 ARG A N 1
ATOM 1510 C CA . ARG A 1 198 ? 1.527 -4.817 18.225 1.00 86.25 198 ARG A CA 1
ATOM 1511 C C . ARG A 1 198 ? 0.823 -5.688 17.201 1.00 86.25 198 ARG A C 1
ATOM 1513 O O . ARG A 1 198 ? -0.133 -6.371 17.567 1.00 86.25 198 ARG A O 1
ATOM 1520 N N . THR A 1 199 ? 1.290 -5.674 15.957 1.00 87.12 199 THR A N 1
ATOM 1521 C CA . THR A 1 199 ? 0.661 -6.372 14.830 1.00 87.12 199 THR A CA 1
ATOM 1522 C C . THR A 1 199 ? 1.662 -7.218 14.015 1.00 87.12 199 THR A C 1
ATOM 1524 O O . THR A 1 199 ? 1.665 -7.167 12.784 1.00 87.12 199 THR A O 1
ATOM 1527 N N . PRO A 1 200 ? 2.524 -8.043 14.649 1.00 87.38 200 PRO A N 1
ATOM 1528 C CA . PRO A 1 200 ? 3.552 -8.811 13.931 1.00 87.38 200 PRO A CA 1
ATOM 1529 C C . PRO A 1 200 ? 2.975 -9.878 12.980 1.00 87.38 200 PRO A C 1
ATOM 1531 O O . PRO A 1 200 ? 3.668 -10.351 12.079 1.00 87.38 200 PRO A O 1
ATOM 1534 N N . GLY A 1 201 ? 1.703 -10.252 13.161 1.00 83.56 201 GLY A N 1
ATOM 1535 C CA . GLY A 1 201 ? 0.980 -11.210 12.324 1.00 83.56 201 GLY A CA 1
ATOM 1536 C C . GLY A 1 201 ? 0.373 -10.639 11.035 1.00 83.56 201 GLY A C 1
ATOM 1537 O O . GLY A 1 201 ? -0.306 -11.387 10.330 1.00 83.56 201 GLY A O 1
ATOM 1538 N N . LEU A 1 202 ? 0.574 -9.351 10.715 1.00 87.19 202 LEU A N 1
ATOM 1539 C CA . LEU A 1 202 ? -0.021 -8.743 9.520 1.00 87.19 202 LEU A CA 1
ATOM 1540 C C . LEU A 1 202 ? 0.464 -9.400 8.222 1.00 87.19 202 LEU A C 1
ATOM 1542 O O . LEU A 1 202 ? 1.658 -9.578 7.977 1.00 87.19 202 LEU A O 1
ATOM 1546 N N . THR A 1 203 ? -0.499 -9.689 7.352 1.00 87.06 203 THR A N 1
ATOM 1547 C CA . THR A 1 203 ? -0.321 -10.150 5.975 1.00 87.06 203 THR A CA 1
ATOM 1548 C C . THR A 1 203 ? -0.638 -9.054 4.959 1.00 87.06 203 THR A C 1
ATOM 1550 O O . THR A 1 203 ? -0.123 -9.108 3.844 1.00 87.06 203 THR A O 1
ATOM 1553 N N . MET A 1 204 ? -1.435 -8.047 5.326 1.00 88.44 204 MET A N 1
ATOM 1554 C CA . MET A 1 204 ? -1.776 -6.904 4.477 1.00 88.44 204 MET A CA 1
ATOM 1555 C C . MET A 1 204 ? -1.699 -5.601 5.274 1.00 88.44 204 MET A C 1
ATOM 1557 O O . MET A 1 204 ? -2.307 -5.489 6.340 1.00 88.44 204 MET A O 1
ATOM 1561 N N . ILE A 1 205 ? -1.014 -4.592 4.736 1.00 90.06 205 ILE A N 1
ATOM 1562 C CA . ILE A 1 205 ? -1.092 -3.228 5.263 1.00 90.06 205 ILE A CA 1
ATOM 1563 C C . ILE A 1 205 ? -1.169 -2.196 4.140 1.00 90.06 205 ILE A C 1
ATOM 1565 O O . ILE A 1 205 ? -0.457 -2.292 3.135 1.00 90.06 205 ILE A O 1
ATOM 1569 N N . SER A 1 206 ? -2.025 -1.192 4.333 1.00 87.50 206 SER A N 1
ATOM 1570 C CA . SER A 1 206 ? -2.060 -0.000 3.489 1.00 87.50 206 SER A CA 1
ATOM 1571 C C . SER A 1 206 ? -1.587 1.237 4.242 1.00 87.50 206 SER A C 1
ATOM 1573 O O . SER A 1 206 ? -2.187 1.658 5.229 1.00 87.50 206 SER A O 1
ATOM 1575 N N . LEU A 1 207 ? -0.518 1.828 3.719 1.00 86.56 207 LEU A N 1
ATOM 1576 C CA . LEU A 1 207 ? 0.123 3.063 4.150 1.00 86.56 207 LEU A CA 1
ATOM 1577 C C . LEU A 1 207 ? 0.049 4.120 3.033 1.00 86.56 207 LEU A C 1
ATOM 1579 O O . LEU A 1 207 ? 0.946 4.941 2.895 1.00 86.56 207 LEU A O 1
ATOM 1583 N N . SER A 1 208 ? -0.981 4.093 2.179 1.00 73.62 208 SER A N 1
ATOM 1584 C CA . SER A 1 208 ? -1.104 5.038 1.051 1.00 73.62 208 SER A CA 1
ATOM 1585 C C . SER A 1 208 ? -1.242 6.498 1.487 1.00 73.62 208 SER A C 1
ATOM 1587 O O . SER A 1 208 ? -0.863 7.396 0.743 1.00 73.62 208 SER A O 1
ATOM 1589 N N . ASN A 1 209 ? -1.803 6.721 2.676 1.00 66.06 209 ASN A N 1
ATOM 1590 C CA . ASN A 1 209 ? -2.240 8.029 3.161 1.00 66.06 209 ASN A CA 1
ATOM 1591 C C . ASN A 1 209 ? -1.438 8.466 4.389 1.00 66.06 209 ASN A C 1
ATOM 1593 O O . ASN A 1 209 ? -1.984 8.935 5.383 1.00 66.06 209 ASN A O 1
ATOM 1597 N N . THR A 1 210 ? -0.130 8.245 4.347 1.00 66.88 210 THR A N 1
ATOM 1598 C CA . THR A 1 210 ? 0.763 8.604 5.444 1.00 66.88 210 THR A CA 1
ATOM 1599 C C . THR A 1 210 ? 1.353 9.992 5.238 1.00 66.88 210 THR A C 1
ATOM 1601 O O . THR A 1 210 ? 1.615 10.414 4.109 1.00 66.88 210 THR A O 1
ATOM 1604 N N . SER A 1 211 ? 1.634 10.692 6.340 1.00 63.94 211 SER A N 1
ATOM 1605 C CA . SER A 1 211 ? 2.633 11.765 6.333 1.00 63.94 211 SER A CA 1
ATOM 1606 C C . SER A 1 211 ? 3.971 11.268 5.806 1.00 63.94 211 SER A C 1
ATOM 1608 O O . SER A 1 211 ? 4.189 10.067 5.688 1.00 63.94 211 SER A O 1
ATOM 1610 N N . LYS A 1 212 ? 4.892 12.216 5.606 1.00 64.44 212 LYS A N 1
ATOM 1611 C CA . LYS A 1 212 ? 6.347 12.030 5.542 1.00 64.44 212 LYS A CA 1
ATOM 1612 C C . LYS A 1 212 ? 6.886 11.117 6.666 1.00 64.44 212 LYS A C 1
ATOM 1614 O O . LYS A 1 212 ? 7.489 11.599 7.618 1.00 64.44 212 LYS A O 1
ATOM 1619 N N . ILE A 1 213 ? 6.660 9.811 6.560 1.00 79.75 213 ILE A N 1
ATOM 1620 C CA . ILE A 1 213 ? 7.273 8.797 7.415 1.00 79.75 213 ILE A CA 1
ATOM 1621 C C . ILE A 1 213 ? 8.758 8.802 7.085 1.00 79.75 213 ILE A C 1
ATOM 1623 O O . ILE A 1 213 ? 9.107 8.742 5.907 1.00 79.75 213 ILE A O 1
ATOM 1627 N N . ALA A 1 214 ? 9.640 8.850 8.076 1.00 85.00 214 ALA A N 1
ATOM 1628 C CA . ALA A 1 214 ? 11.064 8.735 7.800 1.00 85.00 214 ALA A CA 1
ATOM 1629 C C . ALA A 1 214 ? 11.385 7.330 7.269 1.00 85.00 214 ALA A C 1
ATOM 1631 O O . ALA A 1 214 ? 10.941 6.322 7.824 1.00 85.00 214 ALA A O 1
ATOM 1632 N N . GLY A 1 215 ? 12.211 7.234 6.221 1.00 84.69 215 GLY A N 1
ATOM 1633 C CA . GLY A 1 215 ? 12.628 5.937 5.670 1.00 84.69 215 GLY A CA 1
ATOM 1634 C C . GLY A 1 215 ? 13.271 5.005 6.710 1.00 84.69 215 GLY A C 1
ATOM 1635 O O . GLY A 1 215 ? 13.102 3.790 6.633 1.00 84.69 215 GLY A O 1
ATOM 1636 N N . THR A 1 216 ? 13.940 5.562 7.725 1.00 86.94 216 THR A N 1
ATOM 1637 C CA . THR A 1 216 ? 14.494 4.821 8.873 1.00 86.94 216 THR A CA 1
ATOM 1638 C C . THR A 1 216 ? 13.403 4.210 9.750 1.00 86.94 216 THR A C 1
ATOM 1640 O O . THR A 1 216 ? 13.466 3.023 10.062 1.00 86.94 216 THR A O 1
ATOM 1643 N N . SER A 1 217 ? 12.377 4.986 10.099 1.00 88.31 217 SER A N 1
ATOM 1644 C CA . SER A 1 217 ? 11.223 4.532 10.882 1.00 88.31 217 SER A CA 1
ATOM 1645 C C . SER A 1 217 ? 10.423 3.469 10.128 1.00 88.31 217 SER A C 1
ATOM 1647 O O . SER A 1 217 ? 10.039 2.455 10.710 1.00 88.31 217 SER A O 1
ATOM 1649 N N . PHE A 1 218 ? 10.251 3.637 8.812 1.00 91.56 218 PHE A N 1
ATOM 1650 C CA . PHE A 1 218 ? 9.666 2.602 7.959 1.00 91.56 218 PHE A CA 1
ATOM 1651 C C . PHE A 1 218 ? 10.500 1.315 7.962 1.00 91.56 218 PHE A C 1
ATOM 1653 O O . PHE A 1 218 ? 9.955 0.232 8.167 1.00 91.56 218 PHE A O 1
ATOM 1660 N N . ALA A 1 219 ? 11.822 1.425 7.791 1.00 91.44 219 ALA A N 1
ATOM 1661 C CA . ALA A 1 219 ? 12.727 0.279 7.817 1.00 91.44 219 ALA A CA 1
ATOM 1662 C C . ALA A 1 219 ? 12.688 -0.466 9.162 1.00 91.44 219 ALA A C 1
ATOM 1664 O O . ALA A 1 219 ? 12.739 -1.692 9.174 1.00 91.44 219 ALA A O 1
ATOM 1665 N N . MET A 1 220 ? 12.551 0.252 10.280 1.00 92.62 220 MET A N 1
ATOM 1666 C CA . MET A 1 220 ? 12.348 -0.348 11.602 1.00 92.62 220 MET A CA 1
ATOM 1667 C C . MET A 1 220 ? 10.998 -1.071 11.695 1.00 92.62 220 MET A C 1
ATOM 1669 O O . MET A 1 220 ? 10.951 -2.219 12.135 1.00 92.62 220 MET A O 1
ATOM 1673 N N . ALA A 1 221 ? 9.912 -0.448 11.234 1.00 93.69 221 ALA A N 1
ATOM 1674 C CA . ALA A 1 221 ? 8.569 -1.022 11.299 1.00 93.69 221 ALA A CA 1
ATOM 1675 C C . ALA A 1 221 ? 8.456 -2.357 10.543 1.00 93.69 221 ALA A C 1
ATOM 1677 O O . ALA A 1 221 ? 7.958 -3.343 11.090 1.00 93.69 221 ALA A O 1
ATOM 1678 N N . ILE A 1 222 ? 8.987 -2.434 9.317 1.00 94.69 222 ILE A N 1
ATOM 1679 C CA . ILE A 1 222 ? 8.905 -3.656 8.499 1.00 94.69 222 ILE A CA 1
ATOM 1680 C C . ILE A 1 222 ? 9.665 -4.848 9.095 1.00 94.69 222 ILE A C 1
ATOM 1682 O O . ILE A 1 222 ? 9.400 -5.983 8.707 1.00 94.69 222 ILE A O 1
ATOM 1686 N N . THR A 1 223 ? 10.561 -4.632 10.067 1.00 95.19 223 THR A N 1
ATOM 1687 C CA . THR A 1 223 ? 11.222 -5.743 10.774 1.00 95.19 223 THR A CA 1
ATOM 1688 C C . THR A 1 223 ? 10.245 -6.602 11.582 1.00 95.19 223 THR A C 1
ATOM 1690 O O . THR A 1 223 ? 10.522 -7.780 11.802 1.00 95.19 223 THR A O 1
ATOM 1693 N N . HIS A 1 224 ? 9.087 -6.051 11.965 1.00 94.38 224 HIS A N 1
ATOM 1694 C CA . HIS A 1 224 ? 8.047 -6.772 12.699 1.00 94.38 224 HIS A CA 1
ATOM 1695 C C . HIS A 1 224 ? 7.109 -7.576 11.781 1.00 94.38 224 HIS A C 1
ATOM 1697 O O . HIS A 1 224 ? 6.595 -8.616 12.193 1.00 94.38 224 HIS A O 1
ATOM 1703 N N . TRP A 1 225 ? 6.898 -7.154 10.528 1.00 94.19 225 TRP A N 1
ATOM 1704 C CA . TRP A 1 225 ? 5.905 -7.742 9.612 1.00 94.19 225 TRP A CA 1
ATOM 1705 C C . TRP A 1 225 ? 6.479 -8.842 8.711 1.00 94.19 225 TRP A C 1
ATOM 1707 O O . TRP A 1 225 ? 6.389 -8.809 7.484 1.00 94.19 225 TRP A O 1
ATOM 1717 N N . THR A 1 226 ? 7.035 -9.878 9.330 1.00 92.38 226 THR A N 1
ATOM 1718 C CA . THR A 1 226 ? 7.693 -11.002 8.630 1.00 92.38 226 THR A CA 1
ATOM 1719 C C . THR A 1 226 ? 6.749 -11.870 7.783 1.00 92.38 226 THR A C 1
ATOM 1721 O O . THR A 1 226 ? 7.196 -12.684 6.970 1.00 92.38 226 THR A O 1
ATOM 1724 N N . HIS A 1 227 ? 5.436 -11.704 7.958 1.00 90.94 227 HIS A N 1
ATOM 1725 C CA . HIS A 1 227 ? 4.387 -12.446 7.257 1.00 90.94 227 HIS A CA 1
ATOM 1726 C C . HIS A 1 227 ? 3.688 -11.638 6.158 1.00 90.94 227 HIS A C 1
ATOM 1728 O O . HIS A 1 227 ? 2.748 -12.143 5.539 1.00 90.94 227 HIS A O 1
ATOM 1734 N N . LEU A 1 228 ? 4.160 -10.417 5.889 1.00 94.50 228 LEU A N 1
ATOM 1735 C CA . LEU A 1 228 ? 3.512 -9.499 4.966 1.00 94.50 228 LEU A CA 1
ATOM 1736 C C . LEU A 1 228 ? 3.494 -10.051 3.534 1.00 94.50 228 LEU A C 1
ATOM 1738 O O . LEU A 1 228 ? 4.535 -10.393 2.972 1.00 94.50 228 LEU A O 1
ATOM 1742 N N . LYS A 1 229 ? 2.29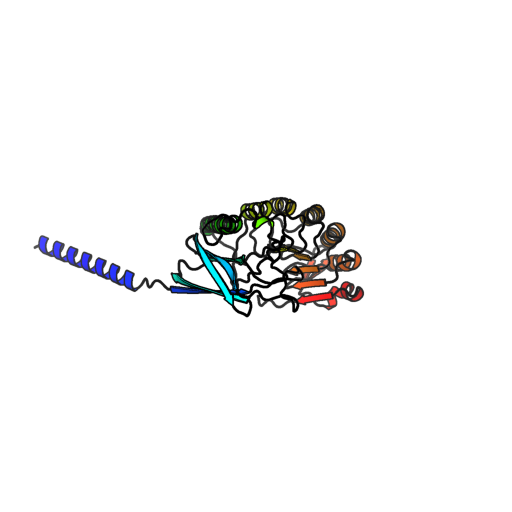6 -10.114 2.948 1.00 94.00 229 LYS A N 1
ATOM 1743 C CA . LYS A 1 229 ? 2.022 -10.540 1.568 1.00 94.00 229 LYS A CA 1
ATOM 1744 C C . LYS A 1 229 ? 1.652 -9.366 0.666 1.00 94.00 229 LYS A C 1
ATOM 1746 O O . LYS A 1 229 ? 2.003 -9.391 -0.510 1.00 94.00 229 LYS A O 1
ATOM 1751 N N . LEU A 1 230 ? 0.978 -8.347 1.197 1.00 93.62 230 LEU A N 1
ATOM 1752 C CA . LEU A 1 230 ? 0.564 -7.164 0.446 1.00 93.62 230 LEU A CA 1
ATOM 1753 C C . LEU A 1 230 ? 0.947 -5.890 1.198 1.00 93.62 230 LEU A C 1
ATOM 1755 O O . LEU A 1 230 ? 0.555 -5.688 2.347 1.00 93.62 230 LEU A O 1
ATOM 1759 N N . LEU A 1 231 ? 1.697 -5.026 0.517 1.00 94.62 231 LEU A N 1
ATOM 1760 C CA . LEU A 1 231 ? 2.065 -3.701 0.999 1.00 94.62 231 LEU A CA 1
ATOM 1761 C C . LEU A 1 231 ? 1.599 -2.645 0.000 1.00 94.62 231 LEU A C 1
ATOM 1763 O O . LEU A 1 231 ? 2.027 -2.652 -1.156 1.00 94.62 231 LEU A O 1
ATOM 1767 N N . ILE A 1 232 ? 0.783 -1.705 0.470 1.00 91.00 232 ILE A N 1
ATOM 1768 C CA . ILE A 1 232 ? 0.545 -0.445 -0.234 1.00 91.00 232 ILE A CA 1
ATOM 1769 C C . ILE A 1 232 ? 1.323 0.638 0.490 1.00 91.00 232 ILE A C 1
ATOM 1771 O O . ILE A 1 232 ? 1.073 0.882 1.666 1.00 91.00 232 ILE A O 1
ATOM 1775 N N . ILE A 1 233 ? 2.268 1.273 -0.193 1.00 90.38 233 ILE A N 1
ATOM 1776 C CA . ILE A 1 233 ? 3.126 2.299 0.392 1.00 90.38 233 ILE A CA 1
ATOM 1777 C C . ILE A 1 233 ? 2.850 3.661 -0.238 1.00 90.38 233 ILE A C 1
ATOM 1779 O O . ILE A 1 233 ? 2.876 3.807 -1.457 1.00 90.38 233 ILE A O 1
ATOM 1783 N N . GLY A 1 234 ? 2.557 4.645 0.606 1.00 86.38 234 GLY A N 1
ATOM 1784 C CA . GLY A 1 234 ? 2.397 6.050 0.251 1.00 86.38 234 GLY A CA 1
ATOM 1785 C C . GLY A 1 234 ? 3.688 6.851 0.440 1.00 86.38 234 GLY A C 1
ATOM 1786 O O . GLY A 1 234 ? 4.769 6.270 0.559 1.00 86.38 234 GLY A O 1
ATOM 1787 N N . PRO A 1 235 ? 3.605 8.191 0.448 1.00 79.44 235 PRO A N 1
ATOM 1788 C CA . PRO A 1 235 ? 4.770 9.067 0.540 1.00 79.44 235 PRO A CA 1
ATOM 1789 C C . PRO A 1 235 ? 5.645 8.789 1.777 1.00 79.44 235 PRO A C 1
ATOM 1791 O O . PRO A 1 235 ? 5.171 8.831 2.909 1.00 79.44 235 PRO A O 1
ATOM 1794 N N . ILE A 1 236 ? 6.944 8.572 1.548 1.00 81.38 236 ILE A N 1
ATOM 1795 C CA . ILE A 1 236 ? 7.989 8.447 2.581 1.00 81.38 236 ILE A CA 1
ATOM 1796 C C . ILE A 1 236 ? 8.942 9.643 2.449 1.00 81.38 236 ILE A C 1
ATOM 1798 O O . ILE A 1 236 ? 9.281 10.046 1.331 1.00 81.38 236 ILE A O 1
ATOM 1802 N N . ASP A 1 237 ? 9.388 10.205 3.572 1.00 78.69 237 ASP A N 1
ATOM 1803 C CA . ASP A 1 237 ? 10.419 11.242 3.596 1.00 78.69 237 ASP A CA 1
ATOM 1804 C C . ASP A 1 237 ? 11.759 10.714 3.070 1.00 78.69 237 ASP A C 1
ATOM 1806 O O . ASP A 1 237 ? 12.168 9.590 3.362 1.00 78.69 237 ASP A O 1
ATOM 1810 N N . GLY A 1 238 ? 12.436 11.514 2.249 1.00 74.25 238 GLY A N 1
ATOM 1811 C CA . GLY A 1 238 ? 13.607 11.061 1.486 1.00 74.25 238 GLY A CA 1
ATOM 1812 C C . GLY A 1 238 ? 13.290 10.114 0.315 1.00 74.25 238 GLY A C 1
ATOM 1813 O O . GLY A 1 238 ? 14.199 9.740 -0.426 1.00 74.25 238 GLY A O 1
ATOM 1814 N N . GLY A 1 239 ? 12.013 9.776 0.093 1.00 81.19 239 GLY A N 1
ATOM 1815 C CA . GLY A 1 239 ? 11.537 8.985 -1.042 1.00 81.19 239 GLY A CA 1
ATOM 1816 C C . GLY A 1 239 ? 11.674 7.468 -0.873 1.00 81.19 239 GLY A C 1
ATOM 1817 O O . GLY A 1 239 ? 12.500 6.958 -0.119 1.00 81.19 239 GLY A O 1
ATOM 1818 N N . PHE A 1 240 ? 10.858 6.725 -1.625 1.00 88.12 240 PHE A N 1
ATOM 1819 C CA . PHE A 1 240 ? 10.956 5.267 -1.708 1.00 88.12 240 PHE A CA 1
ATOM 1820 C C . PHE A 1 240 ? 12.147 4.880 -2.600 1.00 88.12 240 PHE A C 1
ATOM 1822 O O . PHE A 1 240 ? 12.055 4.936 -3.824 1.00 88.12 240 PHE A O 1
ATOM 1829 N N . ASN A 1 241 ? 13.289 4.549 -1.997 1.00 89.94 241 ASN A N 1
ATOM 1830 C CA . ASN A 1 241 ? 14.553 4.321 -2.706 1.00 89.94 241 ASN A CA 1
ATOM 1831 C C . ASN A 1 241 ? 14.991 2.841 -2.707 1.00 89.94 241 ASN A C 1
ATOM 1833 O O . ASN A 1 241 ? 14.325 1.959 -2.160 1.00 89.94 241 ASN A O 1
ATOM 1837 N N . ILE A 1 242 ? 16.134 2.565 -3.341 1.00 93.62 242 ILE A N 1
ATOM 1838 C CA . ILE A 1 242 ? 16.700 1.213 -3.475 1.00 93.62 242 ILE A CA 1
ATOM 1839 C C . ILE A 1 242 ? 16.997 0.575 -2.111 1.00 93.62 242 ILE A C 1
ATOM 1841 O O . ILE A 1 242 ? 16.808 -0.631 -1.951 1.00 93.62 242 ILE A O 1
ATOM 1845 N N . ASP A 1 243 ? 17.426 1.353 -1.117 1.00 93.00 243 ASP A N 1
ATOM 1846 C CA . ASP A 1 243 ? 17.733 0.816 0.210 1.00 93.00 243 ASP A CA 1
ATOM 1847 C C . ASP A 1 243 ? 16.471 0.345 0.931 1.00 93.00 243 ASP A C 1
ATOM 1849 O O . ASP A 1 243 ? 16.480 -0.728 1.533 1.00 93.00 243 ASP A O 1
ATOM 1853 N N . ILE A 1 244 ? 15.355 1.061 0.781 1.00 93.19 244 ILE A N 1
ATOM 1854 C CA . ILE A 1 244 ? 14.054 0.611 1.292 1.00 93.19 244 ILE A CA 1
ATOM 1855 C C . ILE A 1 244 ? 13.627 -0.702 0.619 1.00 93.19 244 ILE A C 1
ATOM 1857 O O . ILE A 1 244 ? 13.19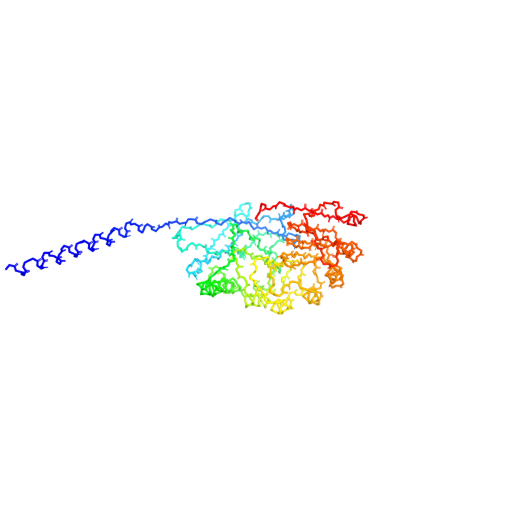1 -1.630 1.302 1.00 93.19 244 ILE A O 1
ATOM 1861 N N . ILE A 1 245 ? 13.817 -0.832 -0.699 1.00 95.31 245 ILE A N 1
ATOM 1862 C CA . ILE A 1 245 ? 13.530 -2.077 -1.435 1.00 95.31 245 ILE A CA 1
ATOM 1863 C C . ILE A 1 245 ? 14.386 -3.244 -0.910 1.00 95.31 245 ILE A C 1
ATOM 1865 O O . ILE A 1 245 ? 13.879 -4.355 -0.735 1.00 95.31 245 ILE A O 1
ATOM 1869 N N . ARG A 1 246 ? 15.667 -3.003 -0.603 1.00 95.62 246 ARG A N 1
ATOM 1870 C CA . ARG A 1 246 ? 16.558 -4.006 0.009 1.00 95.62 246 ARG A CA 1
ATOM 1871 C C . ARG A 1 246 ? 16.080 -4.423 1.398 1.00 95.62 246 ARG A C 1
ATOM 1873 O O . ARG A 1 246 ? 16.058 -5.616 1.696 1.00 95.62 246 ARG A O 1
ATOM 1880 N N . GLN A 1 247 ? 15.666 -3.471 2.239 1.00 94.94 247 GLN A N 1
ATOM 1881 C CA . GLN A 1 247 ? 15.134 -3.791 3.568 1.00 94.94 247 GLN A CA 1
ATOM 1882 C C . GLN A 1 247 ? 13.835 -4.603 3.477 1.00 94.94 247 GLN A C 1
ATOM 1884 O O . GLN A 1 247 ? 13.678 -5.581 4.207 1.00 94.94 247 GLN A O 1
ATOM 1889 N N . LEU A 1 248 ? 12.947 -4.274 2.531 1.00 95.44 248 LEU A N 1
ATOM 1890 C CA . LEU A 1 248 ? 11.749 -5.073 2.259 1.00 95.44 248 LEU A CA 1
ATOM 1891 C C . LEU A 1 248 ? 12.100 -6.507 1.857 1.00 95.44 248 LEU A C 1
ATOM 1893 O O . LEU A 1 248 ? 11.526 -7.441 2.407 1.00 95.44 248 LEU A O 1
ATOM 1897 N N . GLY A 1 249 ? 13.069 -6.704 0.961 1.00 94.56 249 GLY A N 1
ATOM 1898 C CA . GLY A 1 249 ? 13.511 -8.051 0.586 1.00 94.56 249 GLY A CA 1
ATOM 1899 C C . GLY A 1 249 ? 14.106 -8.849 1.746 1.00 94.56 249 GLY A C 1
ATOM 1900 O O . GLY A 1 249 ? 13.913 -10.061 1.834 1.00 94.56 249 GLY A O 1
ATOM 1901 N N . LYS A 1 250 ? 14.787 -8.165 2.672 1.00 95.25 250 LYS A N 1
ATOM 1902 C CA . LYS A 1 250 ? 15.391 -8.781 3.857 1.00 95.25 250 LYS A CA 1
ATOM 1903 C C . LYS A 1 250 ? 14.354 -9.213 4.899 1.00 95.25 250 LYS A C 1
ATOM 1905 O O . LYS A 1 250 ? 14.494 -10.294 5.468 1.00 95.25 250 LYS A O 1
ATOM 1910 N N . HIS A 1 251 ? 13.344 -8.383 5.160 1.00 95.38 251 HIS A N 1
ATOM 1911 C CA . HIS A 1 251 ? 12.417 -8.574 6.283 1.00 95.38 251 HIS A CA 1
ATOM 1912 C C . HIS A 1 251 ? 11.035 -9.110 5.870 1.00 95.38 251 HIS A C 1
ATOM 1914 O O . HIS A 1 251 ? 10.443 -9.898 6.605 1.00 95.38 251 HIS A O 1
ATOM 1920 N N . CYS A 1 252 ? 10.557 -8.779 4.669 1.00 93.56 252 CYS A N 1
ATOM 1921 C CA . CYS A 1 252 ? 9.233 -9.139 4.149 1.00 93.56 252 CYS A CA 1
ATOM 1922 C C . CYS A 1 252 ? 9.335 -10.176 3.014 1.00 93.56 252 CYS A C 1
ATOM 1924 O O . CYS A 1 252 ? 8.821 -9.984 1.913 1.00 93.56 252 CYS A O 1
ATOM 1926 N N . ASN A 1 253 ? 10.003 -11.307 3.259 1.00 89.12 253 ASN A N 1
ATOM 1927 C CA . ASN A 1 253 ? 10.310 -12.303 2.217 1.00 89.12 253 ASN A CA 1
ATOM 1928 C C . ASN A 1 253 ? 9.088 -13.058 1.640 1.00 89.12 253 ASN A C 1
ATOM 1930 O O . ASN A 1 253 ? 9.231 -13.808 0.670 1.00 89.12 253 ASN A O 1
ATOM 1934 N N . LYS A 1 254 ? 7.895 -12.872 2.225 1.00 93.25 254 LYS A N 1
ATOM 1935 C CA . LYS A 1 254 ? 6.615 -13.424 1.753 1.00 93.25 254 LYS A CA 1
ATOM 1936 C C . LYS A 1 254 ? 5.818 -12.444 0.884 1.00 93.25 254 LYS A C 1
ATOM 1938 O O . LYS A 1 254 ? 4.708 -12.790 0.493 1.00 93.25 254 LYS A O 1
ATOM 1943 N N . LEU A 1 255 ? 6.367 -11.269 0.564 1.00 95.88 255 LEU A N 1
ATOM 1944 C CA . LEU A 1 255 ? 5.655 -10.235 -0.184 1.00 95.88 255 LEU A CA 1
ATOM 1945 C C . LEU A 1 255 ? 5.310 -10.706 -1.607 1.00 95.88 255 LEU A C 1
ATOM 1947 O O . LEU A 1 255 ? 6.189 -11.062 -2.395 1.00 95.88 255 LEU A O 1
ATOM 1951 N N . GLU A 1 256 ? 4.018 -10.693 -1.929 1.00 95.75 256 GLU A N 1
ATOM 1952 C CA . GLU A 1 256 ? 3.457 -11.106 -3.219 1.00 95.75 256 GLU A CA 1
ATOM 1953 C C . GLU A 1 256 ? 2.895 -9.922 -4.015 1.00 95.75 256 GLU A C 1
ATOM 1955 O O . GLU A 1 256 ? 2.905 -9.961 -5.244 1.00 95.75 256 GLU A O 1
ATOM 1960 N N . SER A 1 257 ? 2.455 -8.859 -3.339 1.00 96.06 257 SER A N 1
ATOM 1961 C CA . SER A 1 257 ? 1.883 -7.666 -3.969 1.00 96.06 257 SER A CA 1
ATOM 1962 C C . SER A 1 257 ? 2.489 -6.391 -3.386 1.00 96.06 257 SER A C 1
ATOM 1964 O O . SER A 1 257 ? 2.458 -6.181 -2.172 1.00 96.06 257 SER A O 1
ATOM 1966 N N . LEU A 1 258 ? 3.031 -5.530 -4.250 1.00 96.94 258 LEU A N 1
ATOM 1967 C CA . LEU A 1 258 ? 3.632 -4.251 -3.863 1.00 96.94 258 LEU A CA 1
ATOM 1968 C C . LEU A 1 258 ? 3.023 -3.118 -4.686 1.00 96.94 258 LEU A C 1
ATOM 1970 O O . LEU A 1 258 ? 3.124 -3.097 -5.911 1.00 96.94 258 LEU A O 1
ATOM 1974 N N . HIS A 1 259 ? 2.396 -2.175 -3.995 1.00 94.00 259 HIS A N 1
ATOM 1975 C CA . HIS A 1 259 ? 1.742 -1.021 -4.594 1.00 94.00 259 HIS A CA 1
ATOM 1976 C C . HIS A 1 259 ? 2.474 0.244 -4.140 1.00 94.00 259 HIS A C 1
ATOM 1978 O O . HIS A 1 259 ? 2.474 0.569 -2.954 1.00 94.00 259 HIS A O 1
ATOM 1984 N N . ILE A 1 260 ? 3.122 0.941 -5.072 1.00 93.75 260 ILE A N 1
ATOM 1985 C CA . ILE A 1 260 ? 3.952 2.120 -4.811 1.00 93.75 260 ILE A CA 1
ATOM 1986 C C . ILE A 1 260 ? 3.165 3.367 -5.211 1.00 93.75 260 ILE A C 1
ATOM 1988 O O . ILE A 1 260 ? 2.984 3.654 -6.392 1.00 93.75 260 ILE A O 1
ATOM 1992 N N . HIS A 1 261 ? 2.675 4.104 -4.219 1.00 90.19 261 HIS A N 1
ATOM 1993 C CA . HIS A 1 261 ? 1.889 5.330 -4.371 1.00 90.19 261 HIS A CA 1
ATOM 1994 C C . HIS A 1 261 ? 2.738 6.542 -3.966 1.00 90.19 261 HIS A C 1
ATOM 1996 O O . HIS A 1 261 ? 2.406 7.300 -3.053 1.00 90.19 261 HIS A O 1
ATOM 2002 N N . VAL A 1 262 ? 3.897 6.686 -4.612 1.00 88.62 262 VAL A N 1
ATOM 2003 C CA . VAL A 1 262 ? 4.918 7.678 -4.257 1.00 88.62 262 VAL A CA 1
ATOM 2004 C C . VAL A 1 262 ? 5.265 8.498 -5.487 1.00 88.62 262 VAL A C 1
ATOM 2006 O O . VAL A 1 262 ? 5.920 8.006 -6.403 1.00 88.62 262 VAL A O 1
ATOM 2009 N N . ASN A 1 263 ? 4.867 9.772 -5.488 1.00 87.62 263 ASN A N 1
ATOM 2010 C CA . ASN A 1 263 ? 5.033 10.653 -6.649 1.00 87.62 263 ASN A CA 1
ATOM 2011 C C . ASN A 1 263 ? 6.501 10.825 -7.079 1.00 87.62 263 ASN A C 1
ATOM 2013 O O . ASN A 1 263 ? 6.793 10.989 -8.259 1.00 87.62 263 ASN A O 1
ATOM 2017 N N . SER A 1 264 ? 7.432 10.791 -6.121 1.00 88.75 264 SER A N 1
ATOM 2018 C CA . SER A 1 264 ? 8.871 10.909 -6.378 1.00 88.75 264 SER A CA 1
ATOM 2019 C C . SER A 1 264 ? 9.522 9.603 -6.845 1.00 88.75 264 SER A C 1
ATOM 2021 O O . SER A 1 264 ? 10.695 9.609 -7.218 1.00 88.75 264 SER A O 1
ATOM 2023 N N . PHE A 1 265 ? 8.797 8.480 -6.839 1.00 93.25 265 PHE A N 1
ATOM 2024 C CA . PHE A 1 265 ? 9.342 7.205 -7.282 1.00 93.25 265 PHE A CA 1
ATOM 2025 C C . PHE A 1 265 ? 9.484 7.168 -8.805 1.00 93.25 265 PHE A C 1
ATOM 2027 O O . PHE A 1 265 ? 8.554 7.498 -9.547 1.00 93.25 265 PHE A O 1
ATOM 2034 N N . THR A 1 266 ? 10.649 6.707 -9.263 1.00 95.19 266 THR A N 1
ATOM 2035 C CA . THR A 1 266 ? 10.926 6.460 -10.679 1.00 95.19 266 THR A CA 1
ATOM 2036 C C . THR A 1 266 ? 11.194 4.977 -10.911 1.00 95.19 266 THR A C 1
ATOM 2038 O O . THR A 1 266 ? 12.121 4.409 -10.333 1.00 95.19 266 THR A O 1
ATOM 2041 N N . LEU A 1 267 ? 10.406 4.344 -11.784 1.00 96.94 267 LEU A N 1
ATOM 2042 C CA . LEU A 1 267 ? 10.683 3.005 -12.296 1.00 96.94 267 LEU A CA 1
ATOM 2043 C C . LEU A 1 267 ? 11.709 3.099 -13.433 1.00 96.94 267 LEU A C 1
ATOM 2045 O O . LEU A 1 267 ? 11.349 3.305 -14.594 1.00 96.94 267 LEU A O 1
ATOM 2049 N N . ASP A 1 268 ? 12.985 2.950 -13.099 1.00 95.94 268 ASP A N 1
ATOM 2050 C CA . ASP A 1 268 ? 14.113 2.923 -14.026 1.00 95.94 268 ASP A CA 1
ATOM 2051 C C . ASP A 1 268 ? 14.840 1.573 -13.965 1.00 95.94 268 ASP A C 1
ATOM 2053 O O . ASP A 1 268 ? 14.341 0.603 -13.392 1.00 95.94 268 ASP A O 1
ATOM 2057 N N . LYS A 1 269 ? 16.002 1.478 -14.618 1.00 96.19 269 LYS A N 1
ATOM 2058 C CA . LYS A 1 269 ? 16.793 0.246 -14.642 1.00 96.19 269 LYS A CA 1
ATOM 2059 C C . LYS A 1 269 ? 17.181 -0.204 -13.231 1.00 96.19 269 LYS A C 1
ATOM 2061 O O . LYS A 1 269 ? 17.112 -1.402 -12.952 1.00 96.19 269 LYS A O 1
ATOM 2066 N N . ASP A 1 270 ? 17.585 0.720 -12.369 1.00 97.12 270 ASP A N 1
ATOM 2067 C CA . ASP A 1 270 ? 18.182 0.405 -11.075 1.00 97.12 270 ASP A CA 1
ATOM 2068 C C . ASP A 1 270 ? 17.100 0.049 -10.059 1.00 97.12 270 ASP A C 1
ATOM 2070 O O . ASP A 1 270 ? 17.200 -0.988 -9.397 1.00 97.12 270 ASP A O 1
ATOM 2074 N N . SER A 1 271 ? 16.011 0.823 -10.003 1.00 97.06 271 SER A N 1
ATOM 2075 C CA . SER A 1 271 ? 14.877 0.512 -9.128 1.00 97.06 271 SER A CA 1
ATOM 2076 C C . SER A 1 271 ? 14.166 -0.779 -9.546 1.00 97.06 271 SER A C 1
ATOM 2078 O O . SER A 1 271 ? 13.858 -1.611 -8.691 1.00 97.06 271 SER A O 1
ATOM 2080 N N . ALA A 1 272 ? 13.992 -1.028 -10.849 1.00 97.62 272 ALA A N 1
ATOM 2081 C CA . ALA A 1 272 ? 13.428 -2.287 -11.336 1.00 97.62 272 ALA A CA 1
ATOM 2082 C C . ALA A 1 272 ? 14.339 -3.491 -11.040 1.00 97.62 272 ALA A C 1
ATOM 2084 O O . ALA A 1 272 ? 13.845 -4.554 -10.662 1.00 97.62 272 ALA A O 1
ATOM 2085 N N . THR A 1 273 ? 15.663 -3.332 -11.161 1.00 98.06 273 THR A N 1
ATOM 2086 C CA . THR A 1 273 ? 16.626 -4.394 -10.815 1.00 98.06 273 THR A CA 1
ATOM 2087 C C . THR A 1 273 ? 16.597 -4.672 -9.315 1.00 98.06 273 THR A C 1
ATOM 2089 O O . THR A 1 273 ? 16.605 -5.830 -8.899 1.00 98.06 273 THR A O 1
ATOM 2092 N N . ALA A 1 274 ? 16.504 -3.631 -8.484 1.00 97.88 274 ALA A N 1
ATOM 2093 C CA . ALA A 1 274 ? 16.357 -3.776 -7.041 1.00 97.88 274 ALA A CA 1
ATOM 2094 C C . ALA A 1 274 ? 15.081 -4.552 -6.678 1.00 97.88 274 ALA A C 1
ATOM 2096 O O . ALA A 1 274 ? 15.155 -5.485 -5.880 1.00 97.88 274 ALA A O 1
ATOM 2097 N N . ILE A 1 275 ? 13.940 -4.232 -7.302 1.00 97.38 275 ILE A N 1
ATOM 2098 C CA . ILE A 1 275 ? 12.681 -4.973 -7.110 1.00 97.38 275 ILE A CA 1
ATOM 2099 C C . ILE A 1 275 ? 12.862 -6.441 -7.515 1.00 97.38 275 ILE A C 1
ATOM 2101 O O . ILE A 1 275 ? 12.562 -7.330 -6.723 1.00 97.38 275 ILE A O 1
ATOM 2105 N N . ALA A 1 276 ? 13.402 -6.706 -8.707 1.00 96.25 276 ALA A N 1
ATOM 2106 C CA . ALA A 1 276 ? 13.566 -8.067 -9.217 1.00 96.25 276 ALA A CA 1
ATOM 2107 C C . ALA A 1 276 ? 14.475 -8.935 -8.330 1.00 96.25 276 ALA A C 1
ATOM 2109 O O . ALA A 1 276 ? 14.199 -10.113 -8.111 1.00 96.25 276 ALA A O 1
ATOM 2110 N N . THR A 1 277 ? 15.558 -8.348 -7.816 1.00 96.38 277 THR A N 1
ATOM 2111 C CA . THR A 1 277 ? 16.572 -9.055 -7.019 1.00 96.38 277 THR A CA 1
ATOM 2112 C C . THR A 1 277 ? 16.148 -9.275 -5.571 1.00 96.38 277 THR A C 1
ATOM 2114 O O . THR A 1 277 ? 16.442 -10.328 -5.010 1.00 96.38 277 THR A O 1
ATOM 2117 N N . ASN A 1 278 ? 15.448 -8.313 -4.964 1.00 96.88 278 ASN A N 1
ATOM 2118 C CA . ASN A 1 278 ? 15.113 -8.354 -3.538 1.00 96.88 278 ASN A CA 1
ATOM 2119 C C . ASN A 1 278 ? 13.711 -8.916 -3.267 1.00 96.88 278 ASN A C 1
ATOM 2121 O O . ASN A 1 278 ? 13.470 -9.425 -2.177 1.00 96.88 278 ASN A O 1
ATOM 2125 N N . LEU A 1 279 ? 12.793 -8.874 -4.241 1.00 95.81 279 LEU A N 1
ATOM 2126 C CA . LEU A 1 279 ? 11.397 -9.304 -4.084 1.00 95.81 279 LEU A CA 1
ATOM 2127 C C . LEU A 1 279 ? 11.037 -10.450 -5.056 1.00 95.81 279 LEU A C 1
ATOM 2129 O O . LEU A 1 279 ? 10.138 -10.318 -5.887 1.00 95.81 279 LEU A O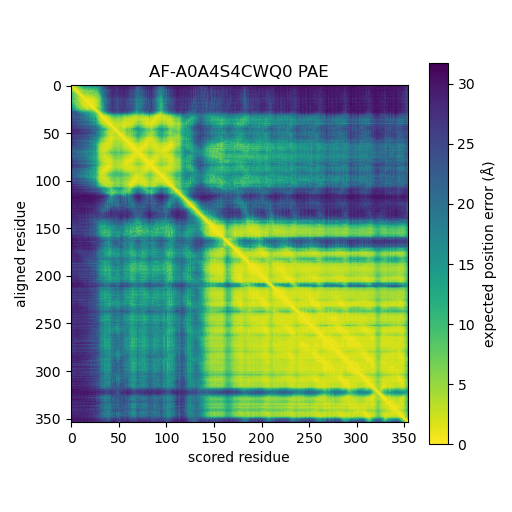 1
ATOM 2133 N N . PRO A 1 280 ? 11.694 -11.623 -4.964 1.00 93.00 280 PRO A N 1
ATOM 2134 C CA . PRO A 1 280 ? 11.580 -12.693 -5.964 1.00 93.00 280 PRO A CA 1
ATOM 2135 C C . PRO A 1 280 ? 10.236 -13.442 -5.953 1.00 93.00 280 PRO A C 1
ATOM 2137 O O . PRO A 1 280 ? 10.002 -14.305 -6.802 1.00 93.00 280 PRO A O 1
ATOM 2140 N N . ARG A 1 281 ? 9.366 -13.188 -4.967 1.00 94.75 281 ARG A N 1
ATOM 2141 C CA . ARG A 1 281 ? 8.030 -13.802 -4.850 1.00 94.75 281 ARG A CA 1
ATOM 2142 C C . ARG A 1 281 ? 6.904 -12.922 -5.382 1.00 94.75 281 ARG A C 1
ATOM 2144 O O . ARG A 1 281 ? 5.759 -13.365 -5.386 1.00 94.75 281 ARG A O 1
ATOM 2151 N N . LEU A 1 282 ? 7.234 -11.723 -5.845 1.00 96.44 282 LEU A N 1
ATOM 2152 C CA . LEU A 1 282 ? 6.255 -10.741 -6.263 1.00 96.44 282 LEU A CA 1
ATOM 2153 C C . LEU A 1 282 ? 5.469 -11.224 -7.490 1.00 96.44 282 LEU A C 1
ATOM 2155 O O . LEU A 1 282 ? 6.053 -11.635 -8.494 1.00 96.44 282 LEU A O 1
ATOM 2159 N N . LYS A 1 283 ? 4.143 -11.172 -7.378 1.00 95.12 283 LYS A N 1
ATOM 2160 C CA . LYS A 1 283 ? 3.152 -11.540 -8.396 1.00 95.12 283 LYS A CA 1
ATOM 2161 C C . LYS A 1 283 ? 2.461 -10.306 -8.974 1.00 95.12 283 LYS A C 1
ATOM 2163 O O . LYS A 1 283 ? 2.170 -10.277 -10.167 1.00 95.12 283 LYS A O 1
ATOM 2168 N N . SER A 1 284 ? 2.239 -9.286 -8.144 1.00 95.19 284 SER A N 1
ATOM 2169 C CA . SER A 1 284 ? 1.544 -8.053 -8.517 1.00 95.19 284 SER A CA 1
ATOM 2170 C C . SER A 1 284 ? 2.381 -6.814 -8.196 1.00 95.19 284 SER A C 1
ATOM 2172 O O . SER A 1 284 ? 2.953 -6.696 -7.107 1.00 95.19 284 SER A O 1
ATOM 2174 N N . LEU A 1 285 ? 2.435 -5.885 -9.149 1.00 96.88 285 LEU A N 1
ATOM 2175 C CA . LEU A 1 285 ? 3.039 -4.564 -8.998 1.00 96.88 285 LEU A CA 1
ATOM 2176 C C . LEU A 1 285 ? 2.028 -3.484 -9.368 1.00 96.88 285 LEU A C 1
ATOM 2178 O O . LEU A 1 285 ? 1.393 -3.561 -10.414 1.00 96.88 285 LEU A O 1
ATOM 2182 N N . SER A 1 286 ? 1.922 -2.441 -8.556 1.00 95.19 286 SER A N 1
ATOM 2183 C CA . SER A 1 286 ? 1.136 -1.257 -8.903 1.00 95.19 286 SER A CA 1
ATOM 2184 C C . SER A 1 286 ? 1.943 0.010 -8.683 1.00 95.19 286 SER A C 1
ATOM 2186 O O . SER A 1 286 ? 2.702 0.110 -7.717 1.00 95.19 286 SER A O 1
ATOM 2188 N N . PHE A 1 287 ? 1.772 0.974 -9.581 1.00 94.88 287 PHE A N 1
ATOM 2189 C CA . PHE A 1 287 ? 2.381 2.292 -9.505 1.00 94.88 287 PHE A CA 1
ATOM 2190 C C . PHE A 1 287 ? 1.288 3.346 -9.647 1.00 94.88 287 PHE A C 1
ATOM 2192 O O . PHE A 1 287 ? 0.582 3.365 -10.657 1.00 94.88 287 PHE A O 1
ATOM 2199 N N . LEU A 1 288 ? 1.186 4.237 -8.660 1.00 91.12 288 LEU A N 1
ATOM 2200 C CA . LEU A 1 288 ? 0.262 5.367 -8.671 1.00 91.12 288 LEU A CA 1
ATOM 2201 C C . LEU A 1 288 ? 1.054 6.674 -8.648 1.00 91.12 288 LEU A C 1
ATOM 2203 O O . LEU A 1 288 ? 1.832 6.915 -7.724 1.00 91.12 288 LEU A O 1
ATOM 2207 N N . ARG A 1 289 ? 0.818 7.531 -9.649 1.00 90.50 289 ARG A N 1
ATOM 2208 C CA . ARG A 1 289 ? 1.443 8.861 -9.790 1.00 90.50 289 ARG A CA 1
ATOM 2209 C C . ARG A 1 289 ? 2.978 8.836 -9.857 1.00 90.50 289 ARG A C 1
ATOM 2211 O O . ARG A 1 289 ? 3.624 9.843 -9.588 1.00 90.50 289 ARG A O 1
ATOM 2218 N N . CYS A 1 290 ? 3.570 7.713 -10.257 1.00 93.12 290 CYS A N 1
ATOM 2219 C CA . CYS A 1 290 ? 5.018 7.555 -10.397 1.00 93.12 290 CYS A CA 1
ATOM 2220 C C . CYS A 1 290 ? 5.538 8.014 -11.770 1.00 93.12 290 CYS A C 1
ATOM 2222 O O . CYS A 1 290 ? 4.790 8.185 -12.737 1.00 93.12 290 CYS A O 1
ATOM 2224 N N . SER A 1 291 ? 6.860 8.144 -11.871 1.00 95.25 291 SER A N 1
ATOM 2225 C CA . SER A 1 291 ? 7.570 8.302 -13.144 1.00 95.25 291 SER A CA 1
ATOM 2226 C C . SER A 1 291 ? 8.033 6.941 -13.666 1.00 95.25 291 SER A C 1
ATOM 2228 O O . SER A 1 291 ? 8.577 6.137 -12.917 1.00 95.25 291 SER A O 1
ATOM 2230 N N . ILE A 1 292 ? 7.846 6.660 -14.951 1.00 96.12 292 ILE A N 1
ATOM 2231 C CA . ILE A 1 292 ? 8.163 5.369 -15.571 1.00 96.12 292 ILE A CA 1
ATOM 2232 C C . ILE A 1 292 ? 9.153 5.587 -16.716 1.00 96.12 292 ILE A C 1
ATOM 2234 O O . ILE A 1 292 ? 8.885 6.373 -17.622 1.00 96.12 292 ILE A O 1
ATOM 2238 N N . ARG A 1 293 ? 10.283 4.870 -16.719 1.00 95.88 293 ARG A N 1
ATOM 2239 C CA . ARG A 1 293 ? 11.242 4.840 -17.836 1.00 95.88 293 ARG A CA 1
ATOM 2240 C C . ARG A 1 293 ? 11.154 3.515 -18.587 1.00 95.88 293 ARG A C 1
ATOM 2242 O O . ARG A 1 293 ? 10.998 2.449 -17.989 1.00 95.88 293 ARG A O 1
ATOM 2249 N N . LYS A 1 294 ? 11.373 3.553 -19.907 1.00 94.25 294 LYS A N 1
ATOM 2250 C CA . LYS A 1 294 ? 11.443 2.339 -20.751 1.00 94.25 294 LYS A CA 1
ATOM 2251 C C . LYS A 1 294 ? 12.501 1.339 -20.275 1.00 94.25 294 LYS A C 1
ATOM 2253 O O . LYS A 1 294 ? 12.330 0.133 -20.437 1.00 94.25 294 LYS A O 1
ATOM 2258 N N . SER A 1 295 ? 13.597 1.820 -19.691 1.00 95.25 295 SER A N 1
ATOM 2259 C CA . SER A 1 295 ? 14.640 0.962 -19.122 1.00 95.25 295 SER A CA 1
ATOM 2260 C C . SER A 1 295 ? 14.112 0.096 -17.971 1.00 95.25 295 SER A C 1
ATOM 2262 O O 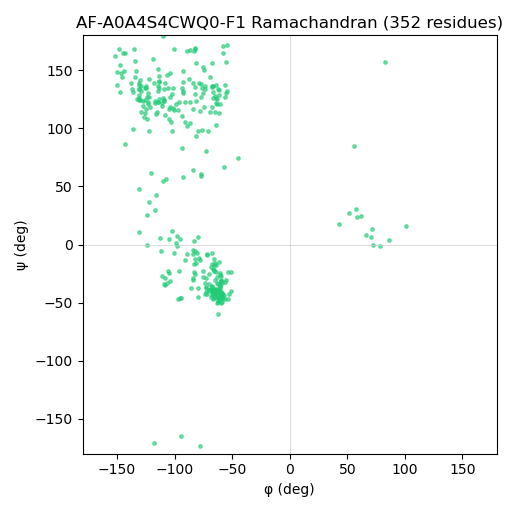. SER A 1 295 ? 14.395 -1.100 -17.948 1.00 95.25 295 SER A O 1
ATOM 2264 N N . GLY A 1 296 ? 13.280 0.656 -17.086 1.00 96.69 296 GLY A N 1
ATOM 2265 C CA . GLY A 1 296 ? 12.635 -0.081 -15.998 1.00 96.69 296 GLY A CA 1
ATOM 2266 C C . GLY A 1 296 ? 11.605 -1.093 -16.498 1.00 96.69 296 GLY A C 1
ATOM 2267 O O . GLY A 1 296 ? 11.636 -2.252 -16.090 1.00 96.69 296 GLY A O 1
ATOM 2268 N N . VAL A 1 297 ? 10.768 -0.709 -17.470 1.00 96.00 297 VAL A N 1
ATOM 2269 C CA . VAL A 1 297 ? 9.791 -1.608 -18.126 1.00 96.00 297 VAL A CA 1
ATOM 2270 C C . VAL A 1 297 ? 10.470 -2.869 -18.673 1.00 96.00 297 VAL A C 1
ATOM 2272 O O . VAL A 1 297 ? 10.025 -3.987 -18.394 1.00 96.00 297 VAL A O 1
ATOM 2275 N N . LYS A 1 298 ? 11.597 -2.704 -19.381 1.00 95.88 298 LYS A N 1
ATOM 2276 C CA . LYS A 1 298 ? 12.404 -3.811 -19.921 1.00 95.88 298 LYS A CA 1
ATOM 2277 C C . LYS A 1 298 ? 12.952 -4.729 -18.831 1.00 95.88 298 LYS A C 1
ATOM 2279 O O . LYS A 1 298 ? 12.985 -5.944 -19.025 1.00 95.88 298 LYS A O 1
ATOM 2284 N N . VAL A 1 299 ? 13.398 -4.172 -17.706 1.00 97.25 299 VAL A N 1
ATOM 2285 C CA . VAL A 1 299 ? 13.904 -4.965 -16.577 1.00 97.25 299 VAL A CA 1
ATOM 2286 C C . VAL A 1 299 ? 12.773 -5.747 -15.918 1.00 97.25 299 VAL A C 1
ATOM 2288 O O . VAL A 1 299 ? 12.927 -6.951 -15.730 1.00 97.25 299 VAL A O 1
ATOM 2291 N N . VAL A 1 300 ? 11.618 -5.124 -15.664 1.00 96.25 300 VAL A N 1
ATOM 2292 C CA . VAL A 1 300 ? 10.437 -5.823 -15.126 1.00 96.25 300 VAL A CA 1
ATOM 2293 C C . VAL A 1 300 ? 10.032 -6.978 -16.042 1.00 96.25 300 VAL A C 1
ATOM 2295 O O . VAL A 1 300 ? 9.813 -8.093 -15.570 1.00 96.25 300 VAL A O 1
ATOM 2298 N N . ALA A 1 301 ? 10.023 -6.754 -17.360 1.00 94.31 301 ALA A N 1
ATOM 2299 C CA . ALA A 1 301 ? 9.725 -7.798 -18.333 1.00 94.31 301 ALA A CA 1
ATOM 2300 C C . ALA A 1 301 ? 10.706 -8.978 -18.225 1.00 94.31 301 ALA A C 1
ATOM 2302 O O . ALA A 1 301 ? 10.276 -10.127 -18.202 1.00 94.31 301 ALA A O 1
ATOM 2303 N N . LYS A 1 302 ? 12.012 -8.706 -18.127 1.00 95.12 302 LYS A N 1
ATOM 2304 C CA . LYS A 1 302 ? 13.061 -9.734 -18.209 1.00 95.12 302 LYS A CA 1
ATOM 2305 C C . LYS A 1 302 ? 13.383 -10.431 -16.887 1.00 95.12 302 LYS A C 1
ATOM 2307 O O . LYS A 1 302 ? 13.688 -11.617 -16.907 1.00 95.12 302 LYS A O 1
ATOM 2312 N N . GLN A 1 303 ? 13.375 -9.709 -15.768 1.00 95.50 303 GLN A N 1
ATOM 2313 C CA . GLN A 1 303 ? 13.917 -10.187 -14.489 1.00 95.50 303 GLN A CA 1
ATOM 2314 C C . GLN A 1 303 ? 12.835 -10.507 -13.449 1.00 95.50 303 GLN A C 1
ATOM 2316 O O . GLN A 1 303 ? 13.029 -11.407 -12.636 1.00 95.50 303 GLN A O 1
ATOM 2321 N N . CYS A 1 304 ? 11.671 -9.849 -13.486 1.00 92.31 304 CYS A N 1
ATOM 2322 C CA . CYS A 1 304 ? 10.584 -10.113 -12.536 1.00 92.31 304 CYS A CA 1
ATOM 2323 C C . CYS A 1 304 ? 9.720 -11.307 -12.979 1.00 92.31 304 CYS A C 1
ATOM 2325 O O . CYS A 1 304 ? 8.546 -11.126 -13.295 1.00 92.31 304 CYS A O 1
ATOM 2327 N N . SER A 1 305 ? 10.286 -12.518 -13.042 1.00 88.75 305 SER A N 1
ATOM 2328 C CA . SER A 1 305 ? 9.685 -13.700 -13.699 1.00 88.75 305 SER A CA 1
ATOM 2329 C C . SER A 1 305 ? 8.342 -14.176 -13.128 1.00 88.75 305 SER A C 1
ATOM 2331 O O . SER A 1 305 ? 7.545 -14.755 -13.865 1.00 88.75 305 SER A O 1
ATOM 2333 N N . LYS A 1 306 ? 8.063 -13.906 -11.848 1.00 93.50 306 LYS A N 1
ATOM 2334 C CA . LYS A 1 306 ? 6.799 -14.281 -11.188 1.00 93.50 306 LYS A CA 1
ATOM 2335 C C . LYS A 1 306 ? 5.707 -13.219 -11.258 1.00 93.50 306 LYS A C 1
ATOM 2337 O O . LYS A 1 306 ? 4.558 -13.542 -10.975 1.00 93.50 306 LYS A O 1
ATOM 2342 N N . VAL A 1 307 ? 6.046 -11.989 -11.648 1.00 95.38 307 VAL A N 1
ATOM 2343 C CA . VAL A 1 307 ? 5.055 -10.919 -11.793 1.00 95.38 307 VAL A CA 1
ATOM 2344 C C . VAL A 1 307 ? 4.140 -11.262 -12.963 1.00 95.38 307 VAL A C 1
ATOM 2346 O O . VAL A 1 307 ? 4.608 -11.387 -14.095 1.00 95.38 307 VAL A O 1
ATOM 2349 N N . SER A 1 308 ? 2.855 -11.429 -12.670 1.00 91.62 308 SER A N 1
ATOM 2350 C CA . SER A 1 308 ? 1.799 -11.719 -13.638 1.00 91.62 308 SER A CA 1
ATOM 2351 C C . SER A 1 308 ? 0.932 -10.500 -13.929 1.00 91.62 308 SER A C 1
ATOM 2353 O O . SER A 1 308 ? 0.366 -10.433 -15.014 1.00 91.62 308 SER A O 1
ATOM 2355 N N . PHE A 1 309 ? 0.867 -9.537 -13.001 1.00 91.62 309 PHE A N 1
ATOM 2356 C CA . PHE A 1 309 ? 0.033 -8.344 -13.122 1.00 91.62 309 PHE A CA 1
ATOM 2357 C C . PHE A 1 309 ? 0.807 -7.054 -12.815 1.00 91.62 309 PHE A C 1
ATOM 2359 O O . PHE A 1 309 ? 1.522 -6.978 -11.810 1.00 91.62 309 PHE A O 1
ATOM 2366 N N . VAL A 1 310 ? 0.641 -6.031 -13.663 1.00 93.62 310 VAL A N 1
ATOM 2367 C CA . VAL A 1 310 ? 1.162 -4.674 -13.431 1.00 93.62 310 VAL A CA 1
ATOM 2368 C C . VAL A 1 310 ? 0.086 -3.604 -13.651 1.00 93.62 310 VAL A C 1
ATOM 2370 O O . VAL A 1 310 ? -0.488 -3.500 -14.732 1.00 93.62 310 VAL A O 1
ATOM 2373 N N . ALA A 1 311 ? -0.146 -2.742 -12.664 1.00 90.38 311 ALA A N 1
ATOM 2374 C CA . ALA A 1 311 ? -1.009 -1.567 -12.795 1.00 90.38 311 ALA A CA 1
ATOM 2375 C C . ALA A 1 311 ? -0.194 -0.267 -12.871 1.00 90.38 311 ALA A C 1
ATOM 2377 O O . ALA A 1 311 ? 0.744 -0.052 -12.102 1.00 90.38 311 ALA A O 1
ATOM 2378 N N . ILE A 1 312 ? -0.563 0.600 -13.814 1.00 91.19 312 ILE A N 1
ATOM 2379 C CA . ILE A 1 312 ? 0.010 1.929 -14.032 1.00 91.19 312 ILE A CA 1
ATOM 2380 C C . ILE A 1 312 ? -1.132 2.940 -13.961 1.00 91.19 312 ILE A C 1
ATOM 2382 O O . ILE A 1 312 ? -1.959 3.012 -14.869 1.00 91.19 312 ILE A O 1
ATOM 2386 N N . GLU A 1 313 ? -1.179 3.722 -12.889 1.00 88.62 313 GLU A N 1
ATOM 2387 C CA . GLU A 1 313 ? -2.286 4.630 -12.594 1.00 88.62 313 GLU A CA 1
ATOM 2388 C C . GLU A 1 313 ? -1.776 6.063 -12.434 1.00 88.62 313 GLU A C 1
ATOM 2390 O O . GLU A 1 313 ? -0.926 6.353 -11.595 1.00 88.62 313 GLU A O 1
ATOM 2395 N N . CYS A 1 314 ? -2.280 6.985 -13.255 1.00 90.19 314 CYS A N 1
ATOM 2396 C CA . CYS A 1 314 ? -1.914 8.405 -13.236 1.00 90.19 314 CYS A CA 1
ATOM 2397 C C . CYS A 1 314 ? -0.393 8.664 -13.287 1.00 90.19 314 CYS A C 1
ATOM 2399 O O . CYS A 1 314 ? 0.083 9.679 -12.780 1.00 90.19 314 CYS A O 1
ATOM 2401 N N . CYS A 1 315 ? 0.377 7.742 -13.868 1.00 91.44 315 CYS A N 1
ATOM 2402 C CA . CYS A 1 315 ? 1.829 7.838 -13.984 1.00 91.44 315 CYS A CA 1
ATOM 2403 C C . CYS A 1 315 ? 2.249 8.693 -15.185 1.00 91.44 315 CYS A C 1
ATOM 2405 O O . CYS A 1 315 ? 1.467 8.955 -16.098 1.00 91.44 315 CYS A O 1
ATOM 2407 N N . SER A 1 316 ? 3.525 9.072 -15.222 1.00 93.94 316 SER A N 1
ATOM 2408 C CA . SER A 1 316 ? 4.141 9.731 -16.376 1.00 93.94 316 SER A CA 1
ATOM 2409 C C . SER A 1 316 ? 5.217 8.844 -16.996 1.00 93.94 316 SER A C 1
ATOM 2411 O O . SER A 1 316 ? 6.008 8.224 -16.290 1.00 93.94 316 SER A O 1
ATOM 2413 N N . LEU A 1 317 ? 5.248 8.762 -18.324 1.00 93.44 317 LEU A N 1
ATOM 2414 C CA . LEU A 1 317 ? 6.345 8.152 -19.063 1.00 93.44 317 LEU A CA 1
ATOM 2415 C C . LEU A 1 317 ? 7.426 9.209 -19.297 1.00 93.44 317 LEU A C 1
ATOM 2417 O O . LEU A 1 317 ? 7.151 10.252 -19.893 1.00 93.44 317 LEU A O 1
ATOM 2421 N N . VAL A 1 318 ? 8.643 8.925 -18.838 1.00 93.19 318 VAL A N 1
ATOM 2422 C CA . VAL A 1 318 ? 9.823 9.775 -19.014 1.00 93.19 318 VAL A CA 1
ATOM 2423 C C . VAL A 1 318 ? 10.622 9.262 -20.209 1.00 93.19 318 VAL A C 1
ATOM 2425 O O . VAL A 1 318 ? 11.141 8.142 -20.197 1.00 93.19 318 VAL A O 1
ATOM 2428 N N . GLU A 1 319 ? 10.711 10.087 -21.246 1.00 85.94 319 GLU A N 1
ATOM 2429 C CA . GLU A 1 319 ? 11.511 9.846 -22.443 1.00 85.94 319 GLU A CA 1
ATOM 2430 C C . GLU A 1 319 ? 12.807 10.659 -22.347 1.00 85.94 319 GLU A C 1
ATOM 2432 O O . GLU A 1 319 ? 12.785 11.890 -22.272 1.00 85.94 319 GLU A O 1
ATOM 2437 N N . GLU A 1 320 ? 13.942 9.959 -22.322 1.00 77.50 320 GLU A N 1
ATOM 2438 C CA . GLU A 1 320 ? 15.265 10.569 -22.460 1.00 77.50 320 GLU A CA 1
ATOM 2439 C C . GLU A 1 320 ? 15.493 10.884 -23.940 1.00 77.50 320 GLU A C 1
ATOM 2441 O O . GLU A 1 320 ? 15.519 9.973 -24.770 1.00 77.50 320 GLU A O 1
ATOM 2446 N N . ILE A 1 321 ? 15.605 12.172 -24.266 1.00 75.06 321 ILE A N 1
ATOM 2447 C CA . ILE A 1 321 ? 15.897 12.643 -25.626 1.00 75.06 321 ILE A CA 1
ATOM 2448 C C . ILE A 1 321 ? 17.406 12.880 -25.749 1.00 75.06 321 ILE A C 1
ATOM 2450 O O . ILE A 1 321 ? 18.035 12.403 -26.687 1.00 75.06 321 ILE A O 1
ATOM 2454 N N . GLU A 1 322 ? 17.983 13.549 -24.750 1.00 71.94 322 GLU A N 1
ATOM 2455 C CA . GLU A 1 322 ? 19.416 13.810 -24.586 1.00 71.94 322 GLU A CA 1
ATOM 2456 C C . GLU A 1 322 ? 19.785 13.734 -23.092 1.00 71.94 322 GLU A C 1
ATOM 2458 O O . GLU A 1 322 ? 18.884 13.810 -22.250 1.00 71.94 322 GLU A O 1
ATOM 2463 N N . PRO A 1 323 ? 21.078 13.635 -22.714 1.00 65.88 323 PRO A N 1
ATOM 2464 C CA . PRO A 1 323 ? 21.497 13.535 -21.309 1.00 65.88 323 PRO A CA 1
ATOM 2465 C C . PRO A 1 323 ? 20.963 14.651 -20.392 1.00 65.88 323 PRO A C 1
ATOM 2467 O O . PRO A 1 323 ? 20.857 14.451 -19.185 1.00 65.88 323 PRO A O 1
ATOM 2470 N N . SER A 1 324 ? 20.618 15.814 -20.953 1.00 68.12 324 SER A N 1
ATOM 2471 C CA . SER A 1 324 ? 20.096 16.988 -20.242 1.00 68.12 324 SER A CA 1
ATOM 2472 C C . SER A 1 324 ? 18.626 17.310 -20.541 1.00 68.12 324 SER A C 1
ATOM 2474 O O . SER A 1 324 ? 18.069 18.203 -19.901 1.00 68.12 324 SER A O 1
ATOM 2476 N N . LEU A 1 325 ? 17.978 16.606 -21.479 1.00 71.38 325 LEU A N 1
ATOM 2477 C CA . LEU A 1 325 ? 16.615 16.908 -21.918 1.00 71.38 325 LEU A CA 1
ATOM 2478 C C . LEU A 1 325 ? 15.713 15.680 -21.792 1.00 71.38 325 LEU A C 1
ATOM 2480 O O . LEU A 1 325 ? 15.846 14.693 -22.520 1.00 71.38 325 LEU A O 1
ATOM 2484 N N . THR A 1 326 ? 14.746 15.781 -20.882 1.00 81.00 326 THR A N 1
ATOM 2485 C CA . THR A 1 326 ? 13.702 14.772 -20.699 1.00 81.00 326 THR A CA 1
ATOM 2486 C C . THR A 1 326 ? 12.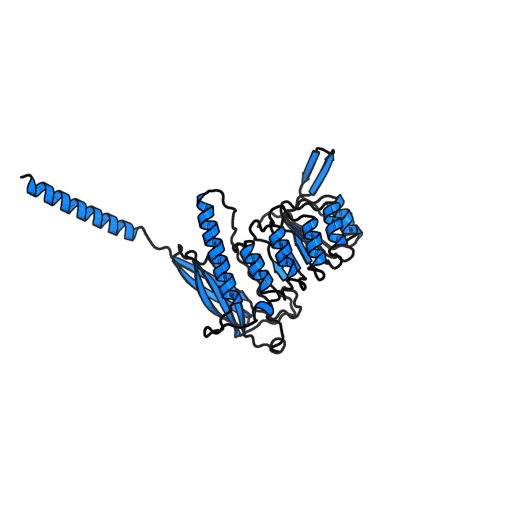350 15.341 -21.090 1.00 81.00 326 THR A C 1
ATOM 2488 O O . THR A 1 326 ? 12.034 16.499 -20.812 1.00 81.00 326 THR A O 1
ATOM 2491 N N . LYS A 1 327 ? 11.539 14.514 -21.747 1.00 87.56 327 LYS A N 1
ATOM 2492 C CA . LYS A 1 327 ? 10.140 14.820 -22.037 1.00 87.56 327 LYS A CA 1
ATOM 2493 C C . LYS A 1 327 ? 9.257 13.868 -21.252 1.00 87.56 327 LYS A C 1
ATOM 2495 O O . LYS A 1 327 ? 9.502 12.665 -21.226 1.00 87.56 327 LYS A O 1
ATOM 2500 N N . THR A 1 328 ? 8.219 14.408 -20.627 1.00 89.88 328 THR A N 1
ATOM 2501 C CA . THR A 1 328 ? 7.213 13.617 -19.922 1.00 89.88 328 THR A CA 1
ATOM 2502 C C . THR A 1 328 ? 5.905 13.626 -20.700 1.00 89.88 328 THR A C 1
ATOM 2504 O O . THR A 1 328 ? 5.500 14.641 -21.270 1.00 89.88 328 THR A O 1
ATOM 2507 N N . ARG A 1 329 ? 5.247 12.470 -20.768 1.00 92.12 329 ARG A N 1
ATOM 2508 C CA . ARG A 1 329 ? 3.900 12.335 -21.337 1.00 92.12 329 ARG A CA 1
ATOM 2509 C C . ARG A 1 329 ? 3.129 11.225 -20.644 1.00 92.12 329 ARG A C 1
ATOM 2511 O O . ARG A 1 329 ? 3.710 10.412 -19.934 1.00 92.12 329 ARG A O 1
ATOM 2518 N N . GLU A 1 330 ? 1.829 11.156 -20.883 1.00 88.88 330 GLU A N 1
ATOM 2519 C CA . GLU A 1 330 ? 1.018 10.060 -20.363 1.00 88.88 330 GLU A CA 1
ATOM 2520 C C . GLU A 1 330 ? 1.403 8.721 -21.033 1.00 88.88 330 GLU A C 1
ATOM 2522 O O . GLU A 1 330 ? 1.626 8.672 -22.257 1.00 88.88 330 GLU A O 1
ATOM 2527 N N . PRO A 1 331 ? 1.527 7.634 -20.247 1.00 86.62 331 PRO A N 1
ATOM 2528 C CA . PRO A 1 331 ? 1.800 6.308 -20.771 1.00 86.62 331 PRO A CA 1
ATOM 2529 C C . PRO A 1 331 ? 0.586 5.782 -21.539 1.00 86.62 331 PRO A C 1
ATOM 2531 O O . PRO A 1 331 ? -0.569 6.003 -21.170 1.00 86.62 331 PRO A O 1
ATOM 2534 N N . ARG A 1 332 ? 0.856 5.052 -22.620 1.00 85.62 332 ARG A N 1
ATOM 2535 C CA . ARG A 1 332 ? -0.142 4.349 -23.432 1.00 85.62 332 ARG A CA 1
ATOM 2536 C C . ARG A 1 332 ? 0.152 2.860 -23.405 1.00 85.62 332 ARG A C 1
ATOM 2538 O O . ARG A 1 332 ? 1.284 2.446 -23.185 1.00 85.62 332 ARG A O 1
ATOM 2545 N N . CYS A 1 333 ? -0.842 2.034 -23.715 1.00 82.38 333 CYS A N 1
ATOM 2546 C CA . CYS A 1 333 ? -0.646 0.583 -23.702 1.00 82.38 333 CYS A CA 1
ATOM 2547 C C . CYS A 1 333 ? 0.449 0.101 -24.681 1.00 82.38 333 CYS A C 1
ATOM 2549 O O . CYS A 1 333 ? 1.080 -0.917 -24.421 1.00 82.38 333 CYS A O 1
ATOM 2551 N N . CYS A 1 334 ? 0.708 0.836 -25.772 1.00 84.62 334 CYS A N 1
ATOM 2552 C CA . CYS A 1 334 ? 1.794 0.547 -26.721 1.00 84.62 334 CYS A CA 1
ATOM 2553 C C . CYS A 1 334 ? 3.204 0.847 -26.184 1.00 84.62 334 CYS A C 1
ATOM 2555 O O . CYS A 1 334 ? 4.190 0.527 -26.837 1.00 84.62 334 CYS A O 1
ATOM 2557 N N . ASP A 1 335 ? 3.333 1.494 -25.024 1.00 86.94 335 ASP A N 1
ATOM 2558 C CA . ASP A 1 335 ? 4.637 1.769 -24.410 1.00 86.94 335 ASP A CA 1
ATOM 2559 C C . ASP A 1 335 ? 5.185 0.564 -23.625 1.00 86.94 335 ASP A C 1
ATOM 2561 O O . ASP A 1 335 ? 6.326 0.602 -23.167 1.00 86.94 335 ASP A O 1
ATOM 2565 N N . PHE A 1 336 ? 4.387 -0.504 -23.503 1.00 90.75 336 PHE A N 1
ATOM 2566 C CA . PHE A 1 336 ? 4.661 -1.698 -22.700 1.00 90.75 336 PHE A CA 1
ATOM 2567 C C . PHE A 1 336 ? 4.640 -2.985 -23.546 1.00 90.75 336 PHE A C 1
ATOM 2569 O O . PHE A 1 336 ? 4.188 -4.041 -23.097 1.00 90.75 336 PHE A O 1
ATOM 2576 N N . GLU A 1 337 ? 5.120 -2.919 -24.792 1.00 87.81 337 GLU A N 1
ATOM 2577 C CA . GLU A 1 337 ? 5.165 -4.079 -25.699 1.00 87.81 337 GLU A CA 1
ATOM 2578 C C . GLU A 1 337 ? 6.000 -5.238 -25.144 1.00 87.81 337 GLU A C 1
ATOM 2580 O O . GLU A 1 337 ? 5.690 -6.406 -25.386 1.00 87.81 337 GLU A O 1
ATOM 2585 N N . GLU A 1 338 ? 7.033 -4.952 -24.349 1.00 90.38 338 GLU A N 1
ATOM 2586 C CA . GLU A 1 338 ? 7.826 -5.986 -23.686 1.00 90.38 338 GLU A CA 1
ATOM 2587 C C . GLU A 1 338 ? 6.993 -6.811 -22.693 1.00 90.38 338 GLU A C 1
ATOM 2589 O O . GLU A 1 338 ? 7.219 -8.013 -22.546 1.00 90.38 338 GLU A O 1
ATOM 2594 N N . TRP A 1 339 ? 6.002 -6.197 -22.038 1.00 90.81 339 TRP A N 1
ATOM 2595 C CA . TRP A 1 339 ? 5.071 -6.898 -21.150 1.00 90.81 339 TRP A CA 1
ATOM 2596 C C . TRP A 1 339 ? 4.068 -7.729 -21.949 1.00 90.81 339 TRP A C 1
ATOM 2598 O O . TRP A 1 339 ? 3.867 -8.902 -21.629 1.00 90.81 339 TRP A O 1
ATOM 2608 N N . ARG A 1 340 ? 3.535 -7.185 -23.054 1.00 86.75 340 ARG A N 1
ATOM 2609 C CA . ARG A 1 340 ? 2.676 -7.941 -23.988 1.00 86.75 340 ARG A CA 1
ATOM 2610 C C . ARG A 1 340 ? 3.378 -9.168 -24.549 1.00 86.75 340 ARG A C 1
ATOM 2612 O O . ARG A 1 340 ? 2.818 -10.259 -24.530 1.00 86.75 340 ARG A O 1
ATOM 2619 N N . SER A 1 341 ? 4.623 -9.003 -24.989 1.00 88.94 341 SER A N 1
ATOM 2620 C CA . SER A 1 341 ? 5.449 -10.081 -25.545 1.00 88.94 341 SER A CA 1
ATOM 2621 C C . SER A 1 341 ? 5.664 -11.215 -24.539 1.00 88.94 341 SER A C 1
ATOM 2623 O O . SER A 1 341 ? 5.745 -12.382 -24.914 1.00 88.94 341 SER A O 1
ATOM 2625 N N . ARG A 1 342 ? 5.707 -10.879 -23.245 1.00 90.06 342 ARG A N 1
ATOM 2626 C CA . ARG A 1 342 ? 5.807 -11.836 -22.140 1.00 90.06 342 ARG A CA 1
ATOM 2627 C C . ARG A 1 342 ? 4.451 -12.421 -21.701 1.00 90.06 342 ARG A C 1
ATOM 2629 O O . ARG A 1 342 ? 4.433 -13.312 -20.858 1.00 90.06 342 ARG A O 1
ATOM 2636 N N . LYS A 1 343 ? 3.326 -11.970 -22.267 1.00 88.12 343 LYS A N 1
ATOM 2637 C CA . LYS A 1 343 ? 1.965 -12.274 -21.782 1.00 88.12 343 LYS A CA 1
ATOM 2638 C C . LYS A 1 343 ? 1.748 -11.852 -20.321 1.00 88.12 343 LYS A C 1
ATOM 2640 O O . LYS A 1 343 ? 1.000 -12.494 -19.594 1.00 88.12 343 LYS A O 1
ATOM 2645 N N . LEU A 1 344 ? 2.434 -10.796 -19.886 1.00 88.06 344 LEU A N 1
ATOM 2646 C CA . LEU A 1 344 ? 2.185 -10.165 -18.595 1.00 88.06 344 LEU A CA 1
ATOM 2647 C C . LEU A 1 344 ? 0.900 -9.339 -18.710 1.00 88.06 344 LEU A C 1
ATOM 2649 O O . LEU A 1 344 ? 0.756 -8.558 -19.654 1.00 88.06 344 LEU A O 1
ATOM 2653 N N . GLU A 1 345 ? -0.028 -9.508 -17.772 1.00 85.19 345 GLU A N 1
ATOM 2654 C CA . GLU A 1 345 ? -1.248 -8.707 -17.724 1.00 85.19 345 GLU A CA 1
ATOM 2655 C C . GLU A 1 345 ? -0.928 -7.319 -17.180 1.00 85.19 345 GLU A C 1
ATOM 2657 O O . GLU A 1 345 ? -0.219 -7.174 -16.183 1.00 85.19 345 GLU A O 1
ATOM 2662 N N . PHE A 1 346 ? -1.447 -6.274 -17.821 1.00 86.94 346 PHE A N 1
ATOM 2663 C CA . PHE A 1 346 ? -1.264 -4.924 -17.312 1.00 86.94 346 PHE A CA 1
ATOM 2664 C C . PHE A 1 346 ? -2.441 -4.007 -17.607 1.00 86.94 346 PHE A C 1
ATOM 2666 O O . PHE A 1 346 ? -3.176 -4.183 -18.581 1.00 86.94 346 PHE A O 1
ATOM 2673 N N . ARG A 1 347 ? -2.585 -2.990 -16.758 1.00 87.31 347 ARG A N 1
ATOM 2674 C CA . ARG A 1 347 ? -3.582 -1.927 -16.890 1.00 87.31 347 ARG A CA 1
ATOM 2675 C C . ARG A 1 347 ? -2.893 -0.571 -16.880 1.00 87.31 347 ARG A C 1
ATOM 2677 O O . ARG A 1 347 ? -2.024 -0.331 -16.049 1.00 87.31 347 ARG A O 1
ATOM 2684 N N . VAL A 1 348 ? -3.313 0.311 -17.783 1.00 86.06 348 VAL A N 1
ATOM 2685 C CA . VAL A 1 348 ? -2.871 1.709 -17.827 1.00 86.06 348 VAL A CA 1
ATOM 2686 C C . VAL A 1 348 ? -4.098 2.603 -17.707 1.00 86.06 348 VAL A C 1
ATOM 2688 O O . VAL A 1 348 ? -4.977 2.548 -18.566 1.00 86.06 348 VAL A O 1
ATOM 2691 N N . THR A 1 349 ? -4.149 3.415 -16.655 1.00 83.25 349 THR A N 1
ATOM 2692 C CA . THR A 1 349 ? -5.258 4.331 -16.365 1.00 83.25 349 THR A CA 1
ATOM 2693 C C . THR A 1 349 ? -4.717 5.744 -16.191 1.00 83.25 349 THR A C 1
ATOM 2695 O O . THR A 1 349 ? -3.875 5.975 -15.329 1.00 83.25 349 THR A O 1
ATOM 2698 N N . ASN A 1 350 ? -5.233 6.696 -16.970 1.00 76.69 350 ASN A N 1
ATOM 2699 C CA . ASN A 1 350 ? -4.841 8.112 -16.896 1.00 76.69 350 ASN A CA 1
ATOM 2700 C C . ASN A 1 350 ? -5.972 9.023 -16.381 1.00 76.69 350 ASN A C 1
ATOM 2702 O O . ASN A 1 350 ? -5.823 10.244 -16.384 1.00 76.69 350 ASN A O 1
ATOM 2706 N N . ASP A 1 351 ? -7.111 8.457 -15.962 1.00 65.25 351 ASP A N 1
ATOM 2707 C CA . ASP A 1 351 ? -8.243 9.260 -15.490 1.00 65.25 351 ASP A CA 1
ATOM 2708 C C . ASP A 1 351 ? -7.903 9.920 -14.146 1.00 65.25 351 ASP A C 1
ATOM 2710 O O . ASP A 1 351 ? -7.723 9.250 -13.131 1.00 65.25 351 ASP A O 1
ATOM 2714 N N . ARG A 1 352 ? -7.809 11.255 -14.152 1.00 53.59 352 ARG A N 1
ATOM 2715 C CA . ARG A 1 352 ? -7.510 12.069 -12.964 1.00 53.59 352 ARG A CA 1
ATOM 2716 C C . ARG A 1 352 ? -8.731 12.294 -12.068 1.00 53.59 352 ARG A C 1
ATOM 2718 O O . ARG A 1 352 ? -8.647 13.092 -11.140 1.00 53.59 352 ARG A O 1
ATOM 2725 N N . ARG A 1 353 ? -9.868 11.649 -12.347 1.00 37.28 353 ARG A N 1
ATOM 2726 C CA . ARG A 1 353 ? -11.100 11.762 -11.553 1.00 37.28 353 ARG A CA 1
ATOM 2727 C C . ARG A 1 353 ? -11.047 10.959 -10.249 1.00 37.28 353 ARG A C 1
ATOM 2729 O O . ARG A 1 353 ? -11.898 10.105 -10.062 1.00 37.28 353 ARG A O 1
ATOM 2736 N N . TRP A 1 354 ? -10.085 11.243 -9.368 1.00 32.31 354 TRP A N 1
ATOM 2737 C CA . TRP A 1 354 ? -10.114 10.861 -7.945 1.00 32.31 354 TRP A CA 1
ATOM 2738 C C . TRP A 1 354 ? -9.325 11.859 -7.097 1.00 32.31 354 TRP A C 1
ATOM 2740 O O . TRP A 1 354 ? -8.107 12.045 -7.362 1.00 32.31 354 TRP A O 1
#

Sequence (354 aa):
MESSSKKVSVSLSLYTILMMMMMMMMICGVRAWTGEINGRVVCDLCGDSSIGPEDHVLQGAEVAVLCITKSGEVLNYQAFTNSKGVYTVAETMPESDRWDACLARPISSFHEHCTSLGEGSSGVKFGYNHPSGPPSSPSDVDEYWKTEIRAMKLIQSIFQGNEAYGTPAKGWSQSLRQLLLPSSFHVSDRILLYIAERTPGLTMISLSNTSKIAGTSFAMAITHWTHLKLLIIGPIDGGFNIDIIRQLGKHCNKLESLHIHVNSFTLDKDSATAIATNLPRLKSLSFLRCSIRKSGVKVVAKQCSKVSFVAIECCSLVEEIEPSLTKTREPRCCDFEEWRSRKLEFRVTNDRRW

Secondary structure (DSSP, 8-state):
-HHHHHHHHHHHHHHHHHHHHHHHHHH----EEEEEEEEE-EE-SS-SSS--TTPEE-SS-EEEEEEEESS-PEEEEEEE--TTSEEEEEEEEEGGG-EEEEEEEEEE---TTT-S--S-BPPPPP------PPP-STTHHHHHHHHHHHHHHHHHHHHH-B-TTS-B-TTHHHHB-EEE--TT----HHHHHHHHHH-TT-SEEEETT---EEHHHHHHHHTT-TT--EEEE--EET-S-HHHHHHHHHH-TT--EEEE--TT-EE-HHHHHHHHHH-TT--EEEEES-EEEHHHHHHHHHH-TT--EEEEES-EEEEEEETTEEEEE---GGGGHHHHHTT-EEEEE-----

InterPro domains:
  IPR032675 Leucine-rich repeat domain superfamily [G3DSA:3.80.10.10] (164-338)

Nearest PDB structures (foldseek):
  1fs2-assembly1_C  TM=5.987E-01  e=4.117E-04  Homo sapiens
  7z8v-assembly1_F  TM=5.583E-01  e=6.521E-04  Homo sapiens
  7b5r-assembly1_T  TM=5.646E-01  e=2.181E-03  Homo sapiens
  4kxf-assembly11_D  TM=6.165E-01  e=4.106E-03  Mus musculus
  8bya-assembly1_E  TM=5.443E-01  e=2.060E-03  Homo sapiens

Mean predicted aligned error: 14.29 Å

Solvent-accessible surface area (backbone atoms only — not comparable to full-atom values): 19068 Å² total; per-residue (Å²): 123,70,71,62,56,54,54,54,53,52,51,54,50,51,52,52,52,51,49,50,52,54,49,50,60,67,69,60,66,80,51,74,36,74,50,75,47,77,49,72,46,58,47,53,76,82,72,73,89,60,91,54,95,80,39,43,63,33,42,66,20,36,29,41,37,40,30,30,27,60,82,55,53,78,47,81,42,80,34,54,17,39,92,78,3,40,28,65,51,71,52,79,39,48,52,85,46,33,78,62,49,73,51,62,43,78,77,49,66,75,43,87,94,66,53,61,97,61,85,66,57,73,48,55,87,63,85,56,98,58,90,70,78,85,86,90,57,83,74,46,58,66,50,48,54,51,50,46,54,39,44,44,52,52,53,49,53,55,56,49,28,58,44,102,85,69,48,66,42,80,68,53,37,50,35,32,30,40,48,54,60,37,50,70,48,63,38,49,50,68,51,46,39,58,48,24,77,48,28,40,4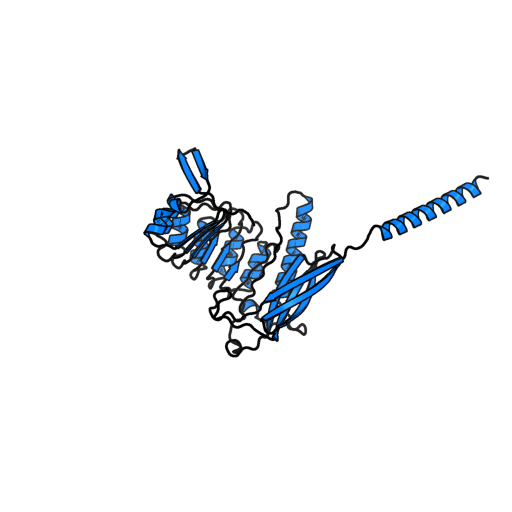8,22,30,32,41,43,42,59,42,33,43,73,24,42,54,67,47,50,58,58,25,44,62,38,26,51,52,20,28,35,43,32,40,20,44,36,36,95,46,78,44,60,66,57,43,46,48,42,27,72,33,25,68,53,30,28,32,45,32,43,40,25,62,84,29,57,39,28,51,65,48,27,46,40,46,31,73,33,43,72,59,26,31,34,41,34,36,34,41,20,36,37,26,67,57,9,55,50,34,41,50,72,57,32,77,55,43,46,38,39,41,39,32,54,39,34,31,47,43,79,78,47,103,88,42,74,49,76,42,77,67,54,79,83,76,43,53,60,32,55,76,69,70,36,45,72,48,78,43,74,79,77,90,120

Radius of gyration: 26.09 Å; Cα contacts (8 Å, |Δi|>4): 696; chains: 1; bounding box: 51×91×65 Å